Protein AF-A0A7W1NWB4-F1 (afdb_monomer)

Radius of gyration: 25.75 Å; Cα contacts (8 Å, |Δi|>4): 282; chains: 1; bounding box: 50×41×79 Å

Foldseek 3Di:
DPDDPADPVNVCCVQFAPPDWDDPVQLVVLVVVCLLLQCLLQFHNVLSVVLLVLLVVLLVVVVVDPDDPVVVLLVVLVCVVVVLVCCSRTGPGDDASCSSVVNSVSSVVSSVNSLVSVVVVPPDPVVVVVVVVVSCVVRVVRVVCVVVVNDPHDPDCVQCVCLLVVLVVVLPFDQAEEEEEAPCPVNNVVSVPPPRSYHYDYDPDLLRCLVVVQVDPDPHKYKYKDFLPDPCPRNVVSNVVSVWDWAFDDDDPRMTMIITHHD

Sequence (263 aa):
ARGQVTSMWTLATVNNDPGRLVRLDELLPRLLEWSYYGQYLIGAGLVTLTLGVIALVGLVKQARKRLSSDTCIDALLTAFIVIYMLVHWLVAINIYDRYLLLILPPVALLLARGLSRLSQSVKNVKMQALVAVILLAICLPSAWAASEDKLPIGGDRSQNNGIEQVADYLNSKRLGAIVYDHWLGWELGYYMGTWSDKRRVYYPTPQALANDALLQADRAPRYFVVPDWADGQAWLDALREARFKVAETYHHAPFAVYELERP

Nearest PDB structures (foldseek):
  2nxj-assembly2_B  TM=5.415E-01  e=4.918E-02  Thermus thermophilus HB8
  2nxe-assembly2_B  TM=5.201E-01  e=3.493E-02  Thermus thermophilus HB8
  3cjr-assembly1_A  TM=5.017E-01  e=2.781E-02  unclassified
  3cjq-assembly2_D  TM=5.758E-01  e=8.216E-02  unclassified
  3cjt-assembly8_O  TM=4.900E-01  e=9.748E-02  unclassified

Structure (mmCIF, N/CA/C/O backbone):
data_AF-A0A7W1NWB4-F1
#
_entry.id   AF-A0A7W1NWB4-F1
#
loop_
_atom_site.group_PDB
_atom_site.id
_atom_site.type_symbol
_atom_site.label_atom_id
_atom_site.label_alt_id
_atom_site.label_comp_id
_atom_site.label_asym_id
_atom_site.label_entity_id
_atom_site.label_seq_id
_atom_site.pdbx_PDB_ins_code
_atom_site.Cartn_x
_atom_site.Cartn_y
_atom_site.Cartn_z
_atom_site.occupancy
_atom_site.B_iso_or_equiv
_atom_site.auth_seq_id
_atom_site.auth_comp_id
_atom_site.auth_asym_id
_atom_site.auth_atom_id
_atom_site.pdbx_PDB_model_num
ATOM 1 N N . ALA A 1 1 ? -5.006 2.885 -28.450 1.00 43.88 1 ALA A N 1
ATOM 2 C CA . ALA A 1 1 ? -5.390 1.578 -27.871 1.00 43.88 1 ALA A CA 1
ATOM 3 C C . ALA A 1 1 ? -6.531 0.889 -28.654 1.00 43.88 1 ALA A C 1
ATOM 5 O O . ALA A 1 1 ? -7.556 0.571 -28.074 1.00 43.88 1 ALA A O 1
ATOM 6 N N . ARG A 1 2 ? -6.390 0.643 -29.971 1.00 37.94 2 ARG A N 1
ATOM 7 C CA . ARG A 1 2 ? -7.425 -0.025 -30.806 1.00 37.94 2 ARG A CA 1
ATOM 8 C C . ARG A 1 2 ? -6.935 -1.352 -31.416 1.00 37.94 2 ARG A C 1
ATOM 10 O O . ARG A 1 2 ? -7.169 -1.610 -32.587 1.00 37.94 2 ARG A O 1
ATOM 17 N N . GLY A 1 3 ? -6.200 -2.158 -30.650 1.00 41.06 3 GLY A N 1
ATOM 18 C CA . GLY A 1 3 ? -5.595 -3.392 -31.175 1.00 41.06 3 GLY A CA 1
ATOM 19 C C . GLY A 1 3 ? -5.440 -4.546 -30.187 1.00 41.06 3 GLY A C 1
ATOM 20 O O . GLY A 1 3 ? -4.838 -5.546 -30.552 1.00 41.06 3 GLY A O 1
ATOM 21 N N . GLN A 1 4 ? -5.954 -4.446 -28.957 1.00 48.22 4 GLN A N 1
ATOM 22 C CA . GLN A 1 4 ? -5.960 -5.593 -28.047 1.00 48.22 4 GLN A CA 1
ATOM 23 C C . GLN A 1 4 ? -7.286 -6.346 -28.177 1.00 48.22 4 GLN A C 1
ATOM 25 O O . GLN A 1 4 ? -8.353 -5.768 -27.992 1.00 48.22 4 GLN A O 1
ATOM 30 N N . VAL A 1 5 ? -7.192 -7.636 -28.518 1.00 56.09 5 VAL A N 1
ATOM 31 C CA . VAL A 1 5 ? -8.318 -8.590 -28.593 1.00 56.09 5 VAL A CA 1
ATOM 32 C C . VAL A 1 5 ? -8.947 -8.798 -27.205 1.00 56.09 5 VAL A C 1
ATOM 34 O O . VAL A 1 5 ? -10.131 -9.099 -27.082 1.00 56.09 5 VAL A O 1
ATOM 37 N N . THR A 1 6 ? -8.164 -8.592 -26.146 1.00 61.66 6 THR A N 1
ATOM 38 C CA . THR A 1 6 ? -8.569 -8.772 -24.752 1.00 61.66 6 THR A CA 1
ATOM 39 C C . THR A 1 6 ? -9.154 -7.480 -24.191 1.00 61.66 6 THR A C 1
ATOM 41 O O . THR A 1 6 ? -8.499 -6.439 -24.195 1.00 61.66 6 THR A O 1
ATOM 44 N N . SER A 1 7 ? -10.388 -7.538 -23.686 1.00 75.06 7 SER A N 1
ATOM 45 C CA . SER A 1 7 ? -11.006 -6.384 -23.028 1.00 75.06 7 SER A CA 1
ATOM 46 C C . SER A 1 7 ? -10.272 -6.033 -21.726 1.00 75.06 7 SER A C 1
ATOM 48 O O . SER A 1 7 ? -9.729 -6.914 -21.057 1.00 75.06 7 SER A O 1
ATOM 50 N N . MET A 1 8 ? -10.305 -4.756 -21.328 1.00 68.75 8 MET A N 1
ATOM 51 C CA . MET A 1 8 ? -9.765 -4.292 -20.039 1.00 68.75 8 MET A CA 1
ATOM 52 C C . MET A 1 8 ? -10.312 -5.108 -18.859 1.00 68.75 8 MET A C 1
ATOM 54 O O . MET A 1 8 ? -9.572 -5.431 -17.937 1.00 68.75 8 MET A O 1
ATOM 58 N N . TRP A 1 9 ? -11.590 -5.490 -18.918 1.00 68.50 9 TRP A N 1
ATOM 59 C CA . TRP A 1 9 ? -12.247 -6.310 -17.902 1.00 68.50 9 TRP A CA 1
ATOM 60 C C . TRP A 1 9 ? -11.697 -7.729 -17.862 1.00 68.50 9 TRP A C 1
ATOM 62 O O . TRP A 1 9 ? -11.394 -8.231 -16.790 1.00 68.50 9 TRP A O 1
ATOM 72 N N . THR A 1 10 ? -11.490 -8.348 -19.024 1.00 72.56 10 THR A N 1
ATOM 73 C CA . THR A 1 10 ? -10.882 -9.681 -19.113 1.00 72.56 10 THR A CA 1
ATOM 74 C C . THR A 1 10 ? -9.467 -9.673 -18.538 1.00 72.56 10 THR A C 1
ATOM 76 O O . THR A 1 10 ? -9.115 -10.571 -17.780 1.00 72.56 10 THR A O 1
ATOM 79 N N . LEU A 1 11 ? -8.676 -8.640 -18.841 1.00 68.25 11 LEU A N 1
ATOM 80 C CA . LEU A 1 11 ? -7.332 -8.483 -18.282 1.00 68.25 11 LEU A CA 1
ATOM 81 C C . LEU A 1 11 ? -7.376 -8.271 -16.759 1.00 68.25 11 LEU A C 1
ATOM 83 O O . LEU A 1 11 ? -6.600 -8.876 -16.024 1.00 68.25 11 LEU A O 1
ATOM 87 N N . ALA A 1 12 ? -8.314 -7.448 -16.280 1.00 67.50 12 ALA A N 1
ATOM 88 C CA . ALA A 1 12 ? -8.506 -7.194 -14.857 1.00 67.50 12 ALA A CA 1
ATOM 89 C C . ALA A 1 12 ? -8.912 -8.463 -14.095 1.00 67.50 12 ALA A C 1
ATOM 91 O O . ALA A 1 12 ? -8.352 -8.714 -13.030 1.00 67.50 12 ALA A O 1
ATOM 92 N N . THR A 1 13 ? -9.825 -9.272 -14.639 1.00 71.75 13 THR A N 1
ATOM 93 C CA . THR A 1 13 ? -10.239 -10.549 -14.041 1.00 71.75 13 THR A CA 1
ATOM 94 C C . THR A 1 13 ? -9.075 -11.530 -13.992 1.00 71.75 13 THR A C 1
ATOM 96 O O . THR A 1 13 ? -8.770 -12.036 -12.921 1.00 71.75 13 THR A O 1
ATOM 99 N N . VAL A 1 14 ? -8.366 -11.738 -15.107 1.00 70.75 14 VAL A N 1
ATOM 100 C CA . VAL A 1 14 ? -7.226 -12.673 -15.157 1.00 70.75 14 VAL A CA 1
ATOM 101 C C . VAL A 1 14 ? -6.132 -12.288 -14.157 1.00 70.75 14 VAL A C 1
ATOM 103 O O . VAL A 1 14 ? -5.555 -13.168 -13.524 1.00 70.75 14 VAL A O 1
ATOM 106 N N . ASN A 1 15 ? -5.876 -10.990 -13.978 1.00 68.69 15 ASN A N 1
ATOM 107 C CA . ASN A 1 15 ? -4.814 -10.525 -13.089 1.00 68.69 15 ASN A CA 1
ATOM 108 C C . ASN A 1 15 ? -5.221 -10.429 -11.612 1.00 68.69 15 ASN A C 1
ATOM 110 O O . ASN A 1 15 ? -4.331 -10.450 -10.769 1.00 68.69 15 ASN A O 1
ATOM 114 N N . ASN A 1 16 ? -6.511 -10.282 -11.277 1.00 71.56 16 ASN A N 1
ATOM 115 C CA . ASN A 1 16 ? -6.948 -9.989 -9.899 1.00 71.56 16 ASN A CA 1
ATOM 116 C C . ASN A 1 16 ? -7.872 -11.036 -9.274 1.00 71.56 16 ASN A C 1
ATOM 118 O O . ASN A 1 16 ? -8.017 -11.045 -8.051 1.00 71.56 16 ASN A O 1
ATOM 122 N N . ASP A 1 17 ? -8.501 -11.891 -10.076 1.00 72.25 17 ASP A N 1
ATOM 123 C CA . ASP A 1 17 ? -9.433 -12.908 -9.602 1.00 72.25 17 ASP A CA 1
ATOM 124 C C . ASP A 1 17 ? -9.182 -14.234 -10.332 1.00 72.25 17 ASP A C 1
ATOM 126 O O . ASP A 1 17 ? -9.774 -14.509 -11.379 1.00 72.25 17 ASP A O 1
ATOM 130 N N . PRO A 1 18 ? -8.306 -15.094 -9.788 1.00 68.06 18 PRO A N 1
ATOM 131 C CA . PRO A 1 18 ? -8.040 -16.396 -10.382 1.00 68.06 18 PRO A CA 1
ATOM 132 C C . PRO A 1 18 ? -9.210 -17.382 -10.210 1.00 68.06 18 PRO A C 1
ATOM 134 O O . PRO A 1 18 ? -9.063 -18.546 -10.583 1.00 68.06 18 PRO A O 1
ATOM 137 N N . GLY A 1 19 ? -10.345 -16.971 -9.620 1.00 82.75 19 GLY A N 1
ATOM 138 C CA . GLY A 1 19 ? -11.554 -17.792 -9.510 1.00 82.75 19 GLY A CA 1
ATOM 139 C C . GLY A 1 19 ? -11.379 -19.043 -8.648 1.00 82.75 19 GLY A C 1
ATOM 140 O O . GLY A 1 19 ? -12.075 -20.039 -8.848 1.00 82.75 19 GLY A O 1
ATOM 141 N N . ARG A 1 20 ? -10.420 -19.029 -7.713 1.00 89.94 20 ARG A N 1
ATOM 142 C CA . ARG A 1 20 ? -10.066 -20.183 -6.875 1.00 89.94 20 ARG A CA 1
ATOM 143 C C . ARG A 1 20 ? -9.860 -19.807 -5.413 1.00 89.94 20 ARG A C 1
ATOM 145 O O . ARG A 1 20 ? -9.544 -18.666 -5.075 1.00 89.94 20 ARG A O 1
ATOM 152 N N . LEU A 1 21 ? -9.956 -20.814 -4.551 1.00 93.12 21 LEU A N 1
ATOM 153 C CA . LEU A 1 21 ? -9.458 -20.723 -3.184 1.00 93.12 21 LEU A CA 1
ATOM 154 C C . LEU A 1 21 ? -7.924 -20.791 -3.152 1.00 93.12 21 LEU A C 1
ATOM 156 O O . LEU A 1 21 ? -7.259 -21.285 -4.074 1.00 93.12 21 LEU A O 1
ATOM 160 N N . VAL A 1 22 ? -7.380 -20.262 -2.067 1.00 92.56 22 VAL A N 1
ATOM 161 C CA . VAL A 1 22 ? -5.957 -20.281 -1.732 1.00 92.56 22 VAL A CA 1
ATOM 162 C C . VAL A 1 22 ? -5.506 -21.714 -1.441 1.00 92.56 22 VAL A C 1
ATOM 164 O O . VAL A 1 22 ? -6.251 -22.513 -0.869 1.00 92.56 22 VAL A O 1
ATOM 167 N N . ARG A 1 23 ? -4.288 -22.057 -1.862 1.00 92.19 23 ARG A N 1
ATOM 168 C CA . ARG A 1 23 ? -3.671 -23.364 -1.585 1.00 92.19 23 ARG A CA 1
ATOM 169 C C . ARG A 1 23 ? -3.077 -23.393 -0.175 1.00 92.19 23 ARG A C 1
ATOM 171 O O . ARG A 1 23 ? -2.780 -22.355 0.404 1.00 92.19 23 ARG A O 1
ATOM 178 N N . LEU A 1 24 ? -2.879 -24.584 0.392 1.00 95.06 24 LEU A N 1
ATOM 179 C CA . LEU A 1 24 ? -2.378 -24.719 1.769 1.00 95.06 24 LEU A CA 1
ATOM 180 C C . LEU A 1 24 ? -1.010 -24.050 1.985 1.00 95.06 24 LEU A C 1
ATOM 182 O O . LEU A 1 24 ? -0.779 -23.461 3.038 1.00 95.06 24 LEU A O 1
ATOM 186 N N . ASP A 1 25 ? -0.131 -24.105 0.986 1.00 95.56 25 ASP A N 1
ATOM 187 C CA . ASP A 1 25 ? 1.192 -23.473 0.978 1.00 95.56 25 ASP A CA 1
ATOM 188 C C . ASP A 1 25 ? 1.135 -21.940 0.872 1.00 95.56 25 ASP A C 1
ATOM 190 O O . ASP A 1 25 ? 2.047 -21.254 1.328 1.00 95.56 25 ASP A O 1
ATOM 194 N N . GLU A 1 26 ? 0.039 -21.387 0.352 1.00 91.44 26 GLU A N 1
ATOM 195 C CA . GLU A 1 26 ? -0.190 -19.944 0.232 1.00 91.44 26 GLU A CA 1
ATOM 196 C C . GLU A 1 26 ? -0.792 -19.332 1.519 1.00 91.44 26 GLU A C 1
ATOM 198 O O . GLU A 1 26 ? -0.715 -18.119 1.713 1.00 91.44 26 GLU A O 1
ATOM 203 N N . LEU A 1 27 ? -1.366 -20.136 2.430 1.00 95.19 27 LEU A N 1
ATOM 204 C CA . LEU A 1 27 ? -2.079 -19.634 3.619 1.00 95.19 27 LEU A CA 1
ATOM 205 C C . LEU A 1 27 ? -1.191 -18.818 4.567 1.00 95.19 27 LEU A C 1
ATOM 207 O O . LEU A 1 27 ? -1.591 -17.734 5.001 1.00 95.19 27 LEU A O 1
ATOM 211 N N . LEU A 1 28 ? -0.009 -19.340 4.912 1.00 95.94 28 LEU A N 1
ATOM 212 C CA . LEU A 1 28 ? 0.909 -18.681 5.845 1.00 95.94 28 LEU A CA 1
ATOM 213 C C . LEU A 1 28 ? 1.561 -17.431 5.229 1.00 95.94 28 LEU A C 1
ATOM 215 O O . LEU A 1 28 ? 1.490 -16.386 5.877 1.00 95.94 28 LEU A O 1
ATOM 219 N N . PRO A 1 29 ? 2.130 -17.471 4.005 1.00 95.19 29 PRO A N 1
ATOM 220 C CA . PRO A 1 29 ? 2.646 -16.269 3.348 1.00 95.19 29 PRO A CA 1
ATOM 221 C C . PRO A 1 29 ? 1.614 -15.140 3.290 1.00 95.19 29 PRO A C 1
ATOM 223 O O . PRO A 1 29 ? 1.909 -14.012 3.677 1.00 95.19 29 PRO A O 1
ATOM 226 N N . ARG A 1 30 ? 0.367 -15.463 2.924 1.00 93.75 30 ARG A N 1
ATOM 227 C CA . ARG A 1 30 ? -0.725 -14.483 2.875 1.00 93.75 30 ARG A CA 1
ATOM 228 C C . ARG A 1 30 ? -1.079 -13.925 4.249 1.00 93.75 30 ARG A C 1
ATOM 230 O O . ARG A 1 30 ? -1.355 -12.737 4.369 1.00 93.75 30 ARG A O 1
ATOM 237 N N . LEU A 1 31 ? -1.073 -14.752 5.297 1.00 94.62 31 LEU A N 1
ATOM 238 C CA . LEU A 1 31 ? -1.307 -14.276 6.663 1.00 94.62 31 LEU A CA 1
ATOM 239 C C . LEU A 1 31 ? -0.201 -13.314 7.122 1.00 94.62 31 LEU A C 1
ATOM 241 O O . LEU A 1 31 ? -0.493 -12.313 7.780 1.00 94.62 31 LEU A O 1
ATOM 245 N N . LEU A 1 32 ? 1.057 -13.603 6.778 1.00 95.06 32 LEU A N 1
ATOM 246 C CA . LEU A 1 32 ? 2.191 -12.724 7.074 1.00 95.06 32 LEU A CA 1
ATOM 247 C C . LEU A 1 32 ? 2.073 -11.391 6.328 1.00 95.06 32 LEU A C 1
ATOM 249 O O . LEU A 1 32 ? 2.287 -10.347 6.935 1.00 95.06 32 LEU A O 1
ATOM 253 N N . GLU A 1 33 ? 1.661 -11.413 5.062 1.00 91.62 33 GLU A N 1
ATOM 254 C CA . GLU A 1 33 ? 1.425 -10.210 4.256 1.00 91.62 33 GLU A CA 1
ATOM 255 C C . GLU A 1 33 ? 0.270 -9.359 4.813 1.00 91.62 33 GLU A C 1
ATOM 257 O O . GLU A 1 33 ? 0.414 -8.155 5.035 1.00 91.62 33 GLU A O 1
ATOM 262 N N . TRP A 1 34 ? -0.849 -9.991 5.181 1.00 93.75 34 TRP A N 1
ATOM 263 C CA . TRP A 1 34 ? -1.938 -9.318 5.895 1.00 93.75 34 TRP A CA 1
ATOM 264 C C . TRP A 1 34 ? -1.496 -8.730 7.234 1.00 93.75 34 TRP A C 1
ATOM 266 O O . TRP A 1 34 ? -1.919 -7.631 7.588 1.00 93.75 34 TRP A O 1
ATOM 276 N N . SER A 1 35 ? -0.643 -9.435 7.979 1.00 92.62 35 SER A N 1
ATOM 277 C CA . SER A 1 35 ? -0.090 -8.940 9.246 1.00 92.62 35 SER A CA 1
ATOM 278 C C . SER A 1 35 ? 0.837 -7.747 9.018 1.00 92.62 35 SER A C 1
ATOM 280 O O . SER A 1 35 ? 0.791 -6.778 9.776 1.00 92.62 35 SER A O 1
ATOM 282 N N . TYR A 1 36 ? 1.637 -7.796 7.949 1.00 92.25 36 TYR A N 1
ATOM 283 C CA . TYR A 1 36 ? 2.523 -6.715 7.544 1.00 92.25 36 TYR A CA 1
ATOM 284 C C . TYR A 1 36 ? 1.749 -5.433 7.237 1.00 92.25 36 TYR A C 1
ATOM 286 O O . TYR A 1 36 ? 2.132 -4.379 7.735 1.00 92.25 36 TYR A O 1
ATOM 294 N N . TYR A 1 37 ? 0.642 -5.502 6.497 1.00 91.56 37 TYR A N 1
ATOM 295 C CA . TYR A 1 37 ? -0.199 -4.323 6.271 1.00 91.56 37 TYR A CA 1
ATOM 296 C C . TYR A 1 37 ? -0.995 -3.939 7.522 1.00 91.56 37 TYR A C 1
ATOM 298 O O . TYR A 1 37 ? -1.052 -2.768 7.900 1.00 91.56 37 TYR A O 1
ATOM 306 N N . GLY A 1 38 ? -1.582 -4.926 8.202 1.00 92.00 38 GLY A N 1
ATOM 307 C CA . GLY A 1 38 ? -2.457 -4.725 9.356 1.00 92.00 38 GLY A CA 1
ATOM 308 C C . GLY A 1 38 ? -1.774 -4.021 10.526 1.00 92.00 38 GLY A C 1
ATOM 309 O O . GLY A 1 38 ? -2.435 -3.293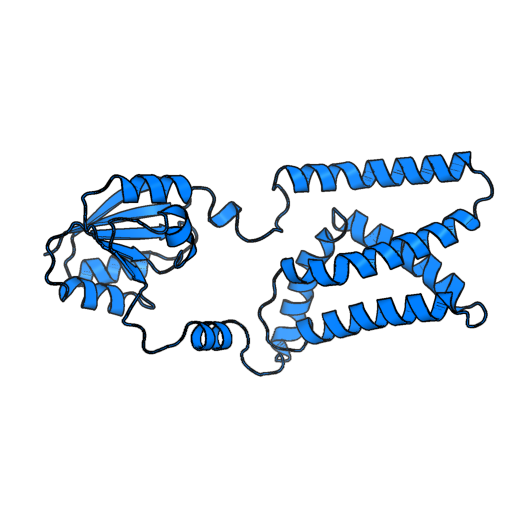 11.267 1.00 92.00 38 GLY A O 1
ATOM 310 N N . GLN A 1 39 ? -0.452 -4.157 10.668 1.00 91.81 39 GLN A N 1
ATOM 311 C CA . GLN A 1 39 ? 0.301 -3.450 11.704 1.00 91.81 39 GLN A CA 1
ATOM 312 C C . GLN A 1 39 ? 0.206 -1.919 11.565 1.00 91.81 39 GLN A C 1
ATOM 314 O O . GLN A 1 39 ? 0.292 -1.234 12.581 1.00 91.81 39 GLN A O 1
ATOM 319 N N . TYR A 1 40 ? -0.025 -1.402 10.350 1.00 90.25 40 TYR A N 1
ATOM 320 C CA . TYR A 1 40 ? -0.107 0.029 10.040 1.00 90.25 40 TYR A CA 1
ATOM 321 C C . TYR A 1 40 ? -1.525 0.616 10.121 1.00 90.25 40 TYR A C 1
ATOM 323 O O . TYR A 1 40 ? -1.713 1.800 9.858 1.00 90.25 40 TYR A O 1
ATOM 331 N N . LEU A 1 41 ? -2.532 -0.183 10.500 1.00 89.38 41 LEU A N 1
ATOM 332 C CA . LEU A 1 41 ? -3.944 0.212 10.431 1.00 89.38 41 LEU A CA 1
ATOM 333 C C . LEU A 1 41 ? -4.287 1.448 11.283 1.00 89.38 41 LEU A C 1
ATOM 335 O O . LEU A 1 41 ? -5.100 2.269 10.871 1.00 89.38 41 LEU A O 1
ATOM 339 N N . ILE A 1 42 ? -3.694 1.567 12.477 1.00 85.81 42 ILE A N 1
ATOM 340 C CA . ILE A 1 42 ? -3.930 2.685 13.413 1.00 85.81 42 ILE A CA 1
ATOM 341 C C . ILE A 1 42 ? -2.655 3.513 13.647 1.00 85.81 42 ILE A C 1
ATOM 343 O O . ILE A 1 42 ? -2.716 4.651 14.107 1.00 85.81 42 ILE A O 1
ATOM 347 N N . GLY A 1 43 ? -1.490 2.953 13.333 1.00 85.06 43 GLY A N 1
ATOM 348 C CA . GLY A 1 43 ? -0.189 3.585 13.504 1.00 85.06 43 GLY A CA 1
ATOM 349 C C . GLY A 1 43 ? 0.916 2.539 13.458 1.00 85.06 43 GLY A C 1
ATOM 350 O O . GLY A 1 43 ? 0.763 1.520 12.804 1.00 85.06 43 GLY A O 1
ATOM 351 N N . ALA A 1 44 ? 2.025 2.750 14.164 1.00 84.31 44 ALA A N 1
ATOM 352 C CA . ALA A 1 44 ? 3.080 1.742 14.279 1.00 84.31 44 ALA A CA 1
ATOM 353 C C . ALA A 1 44 ? 2.551 0.412 14.855 1.00 84.31 44 ALA A C 1
ATOM 355 O O . ALA A 1 44 ? 1.655 0.407 15.702 1.00 84.31 44 ALA A O 1
ATOM 356 N N . GLY A 1 45 ? 3.160 -0.717 14.471 1.00 87.06 45 GLY A N 1
ATOM 357 C CA . GLY A 1 45 ? 2.670 -2.057 14.823 1.00 87.06 45 GLY A CA 1
ATOM 358 C C . GLY A 1 45 ? 2.404 -2.277 16.315 1.00 87.06 45 GLY A C 1
ATOM 359 O O . GLY A 1 45 ? 1.362 -2.815 16.686 1.00 87.06 45 GLY A O 1
ATOM 360 N N . LEU A 1 46 ? 3.286 -1.782 17.190 1.00 87.38 46 LEU A N 1
ATOM 361 C CA . LEU A 1 46 ? 3.090 -1.862 18.644 1.00 87.38 46 LEU A CA 1
ATOM 362 C C . LEU A 1 46 ? 1.902 -1.026 19.137 1.00 87.38 46 LEU A C 1
ATOM 364 O O . LEU A 1 46 ? 1.210 -1.445 20.065 1.00 87.38 46 LEU A O 1
ATOM 368 N N . VAL A 1 47 ? 1.644 0.132 18.524 1.00 87.19 47 VAL A N 1
ATOM 369 C CA . VAL A 1 47 ? 0.505 0.998 18.863 1.00 87.19 47 VAL A CA 1
ATOM 370 C C . VAL A 1 47 ? -0.793 0.315 18.455 1.00 87.19 47 VAL A C 1
ATOM 372 O O . VAL A 1 47 ? -1.685 0.156 19.289 1.00 87.19 47 VAL A O 1
ATOM 375 N N . THR A 1 48 ? -0.862 -0.167 17.212 1.00 90.25 48 THR A N 1
ATOM 376 C CA . THR A 1 48 ? -2.010 -0.920 16.692 1.00 90.25 48 THR A CA 1
ATOM 377 C C . THR A 1 48 ? -2.309 -2.142 17.565 1.00 90.25 48 THR A C 1
ATOM 379 O O . THR A 1 48 ? -3.449 -2.326 17.995 1.00 90.25 48 THR A O 1
ATOM 382 N N . LEU A 1 49 ? -1.285 -2.934 17.911 1.00 89.81 49 LEU A N 1
ATOM 383 C CA . LEU A 1 49 ? -1.433 -4.110 18.773 1.00 89.81 49 LEU A CA 1
ATOM 384 C C . LEU A 1 49 ? -1.926 -3.735 20.176 1.00 89.81 49 LEU A C 1
ATOM 386 O O . LEU A 1 49 ? -2.885 -4.323 20.674 1.00 89.81 49 LEU A O 1
ATOM 390 N N . THR A 1 50 ? -1.290 -2.749 20.813 1.00 86.81 50 THR A N 1
ATOM 391 C CA . THR A 1 50 ? -1.623 -2.339 22.185 1.00 86.81 50 THR A CA 1
ATOM 392 C C . THR A 1 50 ? -3.052 -1.809 22.266 1.00 86.81 50 THR A C 1
ATOM 394 O O . THR A 1 50 ? -3.821 -2.235 23.130 1.00 86.81 50 THR A O 1
ATOM 397 N N . LEU A 1 51 ? -3.444 -0.930 21.339 1.00 88.25 51 LEU A N 1
ATOM 398 C CA . LEU A 1 51 ? -4.811 -0.413 21.259 1.00 88.25 51 LEU A CA 1
ATOM 399 C C . LEU A 1 51 ? -5.822 -1.529 20.983 1.00 88.25 51 LEU A C 1
ATOM 401 O O . LEU A 1 51 ? -6.870 -1.567 21.631 1.00 88.25 51 LEU A O 1
ATOM 405 N N . GLY A 1 52 ? -5.489 -2.463 20.089 1.00 89.00 52 GLY A N 1
ATOM 406 C CA . GLY A 1 52 ? -6.311 -3.636 19.796 1.00 89.00 52 GLY A CA 1
ATOM 407 C C . GLY A 1 52 ? -6.557 -4.506 21.029 1.00 89.00 52 GLY A C 1
ATOM 408 O O . GLY A 1 52 ? -7.706 -4.829 21.336 1.00 89.00 52 GLY A O 1
ATOM 409 N N . VAL A 1 53 ? -5.506 -4.827 21.790 1.00 89.50 53 VAL A N 1
ATOM 410 C CA . VAL A 1 53 ? -5.608 -5.622 23.028 1.00 89.50 53 VAL A CA 1
ATOM 411 C C . VAL A 1 53 ? -6.440 -4.895 24.085 1.00 89.50 53 VAL A C 1
ATOM 413 O O . VAL A 1 53 ? -7.343 -5.492 24.676 1.00 89.50 53 VAL A O 1
ATOM 416 N N . ILE A 1 54 ? -6.181 -3.604 24.308 1.00 86.38 54 ILE A N 1
ATOM 417 C CA . ILE A 1 54 ? -6.930 -2.789 25.274 1.00 86.38 54 ILE A CA 1
ATOM 418 C C . ILE A 1 54 ? -8.419 -2.765 24.903 1.00 86.38 54 ILE A C 1
ATOM 420 O O . ILE A 1 54 ? -9.278 -3.034 25.748 1.00 86.38 54 ILE A O 1
ATOM 424 N N . ALA A 1 55 ? -8.742 -2.501 23.637 1.00 85.62 55 ALA A N 1
ATOM 425 C CA . ALA A 1 55 ? -10.121 -2.487 23.175 1.00 85.62 55 ALA A CA 1
ATOM 426 C C . ALA A 1 55 ? -10.796 -3.852 23.336 1.00 85.62 55 ALA A C 1
ATOM 428 O O . ALA A 1 55 ? -11.907 -3.917 23.868 1.00 85.62 55 ALA A O 1
ATOM 429 N N . LEU A 1 56 ? -10.112 -4.940 22.967 1.00 90.25 56 LEU A N 1
ATOM 430 C CA . LEU A 1 56 ? -10.624 -6.303 23.100 1.00 90.25 56 LEU A CA 1
ATOM 431 C C . LEU A 1 56 ? -10.971 -6.640 24.555 1.00 90.25 56 LEU A C 1
ATOM 433 O O . LEU A 1 56 ? -12.041 -7.188 24.817 1.00 90.25 56 LEU A O 1
ATOM 437 N N . VAL A 1 57 ? -10.132 -6.251 25.520 1.00 88.94 57 VAL A N 1
ATOM 438 C CA . VAL A 1 57 ? -10.437 -6.423 26.952 1.00 88.94 57 VAL A CA 1
ATOM 439 C C . VAL A 1 57 ? -11.720 -5.675 27.337 1.00 88.94 57 VAL A C 1
ATOM 441 O O . VAL A 1 57 ? -12.557 -6.219 28.065 1.00 88.94 57 VAL A O 1
ATOM 444 N N . GLY A 1 58 ? -11.908 -4.448 26.839 1.00 86.31 58 GLY A N 1
ATOM 445 C CA . GLY A 1 58 ? -13.135 -3.669 27.036 1.00 86.31 58 GLY A CA 1
ATOM 446 C C . GLY A 1 58 ? -14.380 -4.334 26.430 1.00 86.31 58 GLY A C 1
ATOM 447 O O . GLY A 1 58 ? -15.436 -4.367 27.069 1.00 86.31 58 GLY A O 1
ATOM 448 N N . LEU A 1 59 ? -14.254 -4.914 25.233 1.00 87.06 59 LEU A N 1
ATOM 449 C CA . LEU A 1 59 ? -15.326 -5.652 24.555 1.00 87.06 59 LEU A CA 1
ATOM 450 C C . LEU A 1 59 ? -15.684 -6.950 25.296 1.00 87.06 59 LEU A C 1
ATOM 452 O O . LEU A 1 59 ? -16.856 -7.180 25.591 1.00 87.06 59 LEU A O 1
ATOM 456 N N . VAL A 1 60 ? -14.693 -7.758 25.692 1.00 87.88 60 VAL A N 1
ATOM 457 C CA . VAL A 1 60 ? -14.903 -9.018 26.433 1.00 87.88 60 VAL A CA 1
ATOM 458 C C . VAL A 1 60 ? -15.571 -8.765 27.785 1.00 87.88 60 VAL A C 1
ATOM 460 O O . VAL A 1 60 ? -16.489 -9.492 28.169 1.00 87.88 60 VAL A O 1
ATOM 463 N N . LYS A 1 61 ? -15.166 -7.711 28.509 1.00 85.19 61 LYS A N 1
ATOM 464 C CA . LYS A 1 61 ? -15.826 -7.318 29.767 1.00 85.19 61 LYS A CA 1
ATOM 465 C C . LYS A 1 61 ? -17.308 -6.996 29.570 1.00 85.19 61 LYS A C 1
ATOM 467 O O . LYS A 1 61 ? -18.105 -7.297 30.457 1.00 85.19 61 LYS A O 1
ATOM 472 N N . GLN A 1 62 ? -17.679 -6.398 28.438 1.00 81.88 62 GLN A N 1
ATOM 473 C CA . GLN A 1 62 ? -19.074 -6.101 28.119 1.00 81.88 62 GLN A CA 1
ATOM 474 C C . GLN A 1 62 ? -19.846 -7.344 27.683 1.00 81.88 62 GLN A C 1
ATOM 476 O O . GLN A 1 62 ? -20.972 -7.527 28.129 1.00 81.88 62 GLN A O 1
ATOM 481 N N . ALA A 1 63 ? -19.248 -8.210 26.864 1.00 83.44 63 ALA A N 1
ATOM 482 C CA . ALA A 1 63 ? -19.890 -9.438 26.397 1.00 83.44 63 ALA A CA 1
ATOM 483 C C . ALA A 1 63 ? -20.244 -10.400 27.547 1.00 83.44 63 ALA A C 1
ATOM 485 O O . ALA A 1 63 ? -21.177 -11.186 27.430 1.00 83.44 63 ALA A O 1
ATOM 486 N N . ARG A 1 64 ? -19.531 -10.313 28.680 1.00 83.75 64 ARG A N 1
ATOM 487 C CA . ARG A 1 64 ? -19.858 -11.045 29.919 1.00 83.75 64 ARG A CA 1
ATOM 488 C C . ARG A 1 64 ? -21.074 -10.489 30.669 1.00 83.75 64 ARG A C 1
ATOM 490 O O . ARG A 1 64 ? -21.580 -11.154 31.570 1.00 83.75 64 ARG A O 1
ATOM 497 N N . LYS A 1 65 ? -21.524 -9.273 30.355 1.00 79.88 65 LYS A N 1
ATOM 498 C CA . LYS A 1 65 ? -22.776 -8.708 30.880 1.00 79.88 65 LYS A CA 1
ATOM 499 C C . LYS A 1 65 ? -23.948 -9.195 30.015 1.00 79.88 65 LYS A C 1
ATOM 501 O O . LYS A 1 65 ? -23.740 -9.717 28.926 1.00 79.88 65 LYS A O 1
ATOM 506 N N . ARG A 1 66 ? -25.188 -9.056 30.505 1.00 74.75 66 ARG A N 1
ATOM 507 C CA . ARG A 1 66 ? -26.398 -9.469 29.764 1.00 74.75 66 ARG A CA 1
ATOM 508 C C . ARG A 1 66 ? -26.401 -8.910 28.335 1.00 74.75 66 ARG A C 1
ATOM 510 O O . ARG A 1 66 ? -25.994 -7.769 28.124 1.00 74.75 66 ARG A O 1
ATOM 517 N N . LEU A 1 67 ? -26.916 -9.709 27.397 1.00 79.81 67 LEU A N 1
ATOM 518 C CA . LEU A 1 67 ? -27.129 -9.326 26.001 1.00 79.81 67 LEU A CA 1
ATOM 519 C C . LEU A 1 67 ? -27.892 -7.995 25.930 1.00 79.81 67 LEU A C 1
ATOM 521 O O . LEU A 1 67 ? -29.020 -7.892 26.410 1.00 79.81 67 LEU A O 1
ATOM 525 N N . SER A 1 68 ? -27.256 -6.981 25.349 1.00 85.44 68 SER A N 1
ATOM 526 C CA . SER A 1 68 ? -27.846 -5.673 25.072 1.00 85.44 68 SER A CA 1
ATOM 527 C C . SER A 1 68 ? -27.669 -5.317 23.596 1.00 85.44 68 SER A C 1
ATOM 529 O O . SER A 1 68 ? -26.855 -5.924 22.894 1.00 85.44 68 SER A O 1
ATOM 531 N N . SER A 1 69 ? -28.398 -4.303 23.122 1.00 85.06 69 SER A N 1
ATOM 532 C CA . SER A 1 69 ? -28.261 -3.785 21.753 1.00 85.06 69 SER A CA 1
ATOM 533 C C . SER A 1 69 ? -26.817 -3.383 21.427 1.00 85.06 69 SER A C 1
ATOM 535 O O . SER A 1 69 ? -26.353 -3.584 20.309 1.00 85.06 69 SER A O 1
ATOM 537 N N . ASP A 1 70 ? -26.067 -2.904 22.424 1.00 85.81 70 ASP A N 1
ATOM 538 C CA . ASP A 1 70 ? -24.649 -2.573 22.282 1.00 85.81 70 ASP A CA 1
ATOM 539 C C . ASP A 1 70 ? -23.773 -3.783 21.953 1.00 85.81 70 ASP A C 1
ATOM 541 O O . ASP A 1 70 ? -22.865 -3.665 21.130 1.00 85.81 70 ASP A O 1
ATOM 545 N N . THR A 1 71 ? -24.043 -4.932 22.578 1.00 87.06 71 THR A N 1
ATOM 546 C CA . THR A 1 71 ? -23.329 -6.186 22.302 1.00 87.06 71 THR A CA 1
ATOM 547 C C . THR A 1 71 ? -23.662 -6.703 20.902 1.00 87.06 71 THR A C 1
ATOM 549 O O . THR A 1 71 ? -22.793 -7.259 20.237 1.00 87.06 71 THR A O 1
ATOM 552 N N . CYS A 1 72 ? -24.891 -6.479 20.422 1.00 90.38 72 CYS A N 1
ATOM 553 C CA . CYS A 1 72 ? -25.288 -6.836 19.058 1.00 90.38 72 CYS A CA 1
ATOM 554 C C . CYS A 1 72 ? -24.528 -6.017 18.004 1.00 90.38 72 CYS A C 1
ATOM 556 O O . CYS A 1 72 ? -24.053 -6.583 17.022 1.00 90.38 72 CYS A O 1
ATOM 558 N N . ILE A 1 73 ? -24.375 -4.704 18.216 1.00 91.81 73 ILE A N 1
ATOM 559 C CA . ILE A 1 73 ? -23.592 -3.836 17.319 1.00 91.81 73 ILE A CA 1
ATOM 560 C C . ILE A 1 73 ? -22.129 -4.288 17.289 1.00 91.81 73 ILE A C 1
ATOM 562 O O . ILE A 1 73 ? -21.563 -4.449 16.210 1.00 91.81 73 ILE A O 1
ATOM 566 N N . ASP A 1 74 ? -21.526 -4.547 18.453 1.00 92.44 74 ASP A N 1
ATOM 567 C CA . ASP A 1 74 ? -20.135 -5.010 18.517 1.00 92.44 74 ASP A CA 1
ATOM 568 C C . ASP A 1 74 ? -19.947 -6.347 17.790 1.00 92.44 74 ASP A C 1
ATOM 570 O O . ASP A 1 74 ? -18.969 -6.526 17.061 1.00 92.44 74 ASP A O 1
ATOM 574 N N . ALA A 1 75 ? -20.890 -7.279 17.968 1.00 91.88 75 ALA A N 1
ATOM 575 C CA . ALA A 1 75 ? -20.875 -8.573 17.299 1.00 91.88 75 ALA A CA 1
ATOM 576 C C . ALA A 1 75 ? -21.008 -8.426 15.779 1.00 91.88 75 ALA A C 1
ATOM 578 O O . ALA A 1 75 ? -20.270 -9.080 15.050 1.00 91.88 75 ALA A O 1
ATOM 579 N N . LEU A 1 76 ? -21.885 -7.537 15.301 1.00 95.31 76 LEU A N 1
ATOM 580 C CA . LEU A 1 76 ? -22.059 -7.268 13.873 1.00 95.31 76 LEU A CA 1
ATOM 581 C C . LEU A 1 76 ? -20.788 -6.679 13.246 1.00 95.31 76 LEU A C 1
ATOM 583 O O . LEU A 1 76 ? -20.340 -7.163 12.209 1.00 95.31 76 LEU A O 1
ATOM 587 N N . LEU A 1 77 ? -20.181 -5.673 13.886 1.00 95.62 77 LEU A N 1
ATOM 588 C CA . LEU A 1 77 ? -18.929 -5.069 13.416 1.00 95.62 77 LEU A CA 1
ATOM 589 C C . LEU A 1 77 ? -17.787 -6.093 13.412 1.00 95.62 77 LEU A C 1
ATOM 591 O O . LEU A 1 77 ? -17.036 -6.181 12.443 1.00 95.62 77 LEU A O 1
ATOM 595 N N . THR A 1 78 ? -17.686 -6.902 14.471 1.00 94.44 78 THR A N 1
ATOM 596 C CA . THR A 1 78 ? -16.678 -7.967 14.571 1.00 94.44 78 THR A CA 1
ATOM 597 C C . THR A 1 78 ? -16.889 -9.021 13.487 1.00 94.44 78 THR A C 1
ATOM 599 O O . THR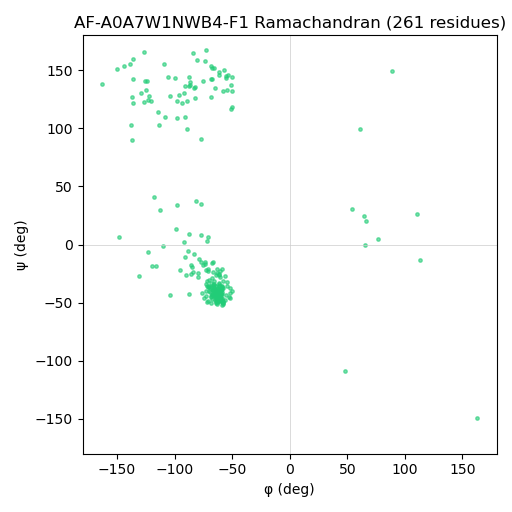 A 1 78 ? -15.936 -9.399 12.813 1.00 94.44 78 THR A O 1
ATOM 602 N N . ALA A 1 79 ? -18.131 -9.463 13.272 1.00 95.88 79 ALA A N 1
ATOM 603 C CA . ALA A 1 79 ? -18.470 -10.428 12.233 1.00 95.88 79 ALA A CA 1
ATOM 604 C C . ALA A 1 79 ? -18.141 -9.887 10.837 1.00 95.88 79 ALA A C 1
ATOM 606 O O . ALA A 1 79 ? -17.549 -10.610 10.042 1.00 95.88 79 ALA A O 1
ATOM 607 N N . PHE A 1 80 ? -18.447 -8.615 10.561 1.00 97.19 80 PHE A N 1
ATOM 608 C CA . PHE A 1 80 ? -18.078 -7.965 9.304 1.00 97.19 80 PHE A CA 1
ATOM 609 C C . PHE A 1 80 ? -16.563 -8.000 9.070 1.00 97.19 80 PHE A C 1
ATOM 611 O O . PHE A 1 80 ? -16.127 -8.463 8.019 1.00 97.19 80 PHE A O 1
ATOM 618 N N . ILE A 1 81 ? -15.761 -7.580 10.057 1.00 96.12 81 ILE A N 1
ATOM 619 C CA . ILE A 1 81 ? -14.292 -7.584 9.956 1.00 96.12 81 ILE A CA 1
ATOM 620 C C . ILE A 1 81 ? -13.770 -9.007 9.735 1.00 96.12 81 ILE A C 1
ATOM 622 O O . ILE A 1 81 ? -12.965 -9.229 8.835 1.00 96.12 81 ILE A O 1
ATOM 626 N N . VAL A 1 82 ? -14.237 -9.978 10.526 1.00 96.00 82 VAL A N 1
ATOM 627 C CA . VAL A 1 82 ? -13.785 -11.374 10.429 1.00 96.00 82 VAL A CA 1
ATOM 628 C C . VAL A 1 82 ? -14.144 -11.971 9.073 1.00 96.00 82 VAL A C 1
ATOM 630 O O . VAL A 1 82 ? -13.272 -12.531 8.421 1.00 96.00 82 VAL A O 1
ATOM 633 N N . ILE A 1 83 ? -15.390 -11.828 8.616 1.00 97.12 83 ILE A N 1
ATOM 634 C CA . ILE A 1 83 ? -15.823 -12.350 7.312 1.00 97.12 83 ILE A CA 1
ATOM 635 C C . ILE A 1 83 ? -15.025 -11.690 6.187 1.00 97.12 83 ILE A C 1
ATOM 637 O O . ILE A 1 83 ? -14.527 -12.392 5.310 1.00 97.12 83 ILE A O 1
ATOM 641 N N . TYR A 1 84 ? -14.848 -10.367 6.229 1.00 96.12 84 TYR A N 1
ATOM 642 C CA . TYR A 1 84 ? -14.061 -9.643 5.236 1.00 96.12 84 TYR A CA 1
ATOM 643 C C . TYR A 1 84 ? -12.619 -10.162 5.163 1.00 96.12 84 TYR A C 1
ATOM 645 O O . TYR A 1 84 ? -12.144 -10.505 4.078 1.00 96.12 84 TYR A O 1
ATOM 653 N N . MET A 1 85 ? -11.953 -10.286 6.315 1.00 95.50 85 MET A N 1
ATOM 654 C CA . MET A 1 85 ? -10.584 -10.800 6.404 1.00 95.50 85 MET A CA 1
ATOM 655 C C . MET A 1 85 ? -10.491 -12.257 5.948 1.00 95.50 85 MET A C 1
ATOM 657 O O . MET A 1 85 ? -9.568 -12.602 5.219 1.00 95.50 85 MET A O 1
ATOM 661 N N . LEU A 1 86 ? -11.455 -13.109 6.313 1.00 95.25 86 LEU A N 1
ATOM 662 C CA . LEU A 1 86 ? -11.498 -14.503 5.866 1.00 95.25 86 LEU A CA 1
ATOM 663 C C . LEU A 1 86 ? -11.647 -14.603 4.348 1.00 95.25 86 LEU A C 1
ATOM 665 O O . LEU A 1 86 ? -10.941 -15.393 3.730 1.00 95.25 86 LEU A O 1
ATOM 669 N N . VAL A 1 87 ? -12.510 -13.788 3.735 1.00 94.00 87 VAL A N 1
ATOM 670 C CA . VAL A 1 87 ? -12.652 -13.751 2.272 1.00 94.00 87 VAL A CA 1
ATOM 671 C C . VAL A 1 87 ? -11.328 -13.359 1.622 1.00 94.00 87 VAL A C 1
ATOM 673 O O . VAL A 1 87 ? -10.863 -14.061 0.730 1.00 94.00 87 VAL A O 1
ATOM 676 N N . HIS A 1 88 ? -10.669 -12.303 2.100 1.00 92.56 88 HIS A N 1
ATOM 677 C CA . HIS A 1 88 ? -9.426 -11.835 1.483 1.00 92.56 88 HIS A CA 1
ATOM 678 C C . HIS A 1 88 ? -8.192 -12.686 1.828 1.00 92.56 88 HIS A C 1
ATOM 680 O O . HIS A 1 88 ? -7.156 -12.609 1.158 1.00 92.56 88 HIS A O 1
ATOM 686 N N . TRP A 1 89 ? -8.292 -13.525 2.855 1.00 94.06 89 TRP A N 1
ATOM 687 C CA . TRP A 1 89 ? -7.263 -14.492 3.208 1.00 94.06 89 TRP A CA 1
ATOM 688 C C . TRP A 1 89 ? -7.420 -15.817 2.456 1.00 94.06 89 TRP A C 1
ATOM 690 O O . TRP A 1 89 ? -6.416 -16.341 1.978 1.00 94.06 89 TRP A O 1
ATOM 700 N N . LEU A 1 90 ? -8.649 -16.337 2.324 1.00 94.81 90 LEU A N 1
ATOM 701 C CA . LEU A 1 90 ? -8.938 -17.681 1.799 1.00 94.81 90 LEU A CA 1
ATOM 702 C C . LEU A 1 90 ? -9.281 -17.716 0.303 1.00 94.81 90 LEU A C 1
ATOM 704 O O . LEU A 1 90 ? -9.136 -18.765 -0.328 1.00 94.81 90 LEU A O 1
ATOM 708 N N . VAL A 1 91 ? -9.728 -16.602 -0.281 1.00 93.88 91 VAL A N 1
ATOM 709 C CA . VAL A 1 91 ? -9.916 -16.468 -1.734 1.00 93.88 91 VAL A CA 1
ATOM 710 C C . VAL A 1 91 ? -8.625 -15.935 -2.342 1.00 93.88 91 VAL A C 1
ATOM 712 O O . VAL A 1 91 ? -8.009 -15.025 -1.791 1.00 93.88 91 VAL A O 1
ATOM 715 N N . ALA A 1 92 ? -8.193 -16.495 -3.474 1.00 89.75 92 ALA A N 1
ATOM 716 C CA . ALA A 1 92 ? -6.895 -16.194 -4.081 1.00 89.75 92 ALA A CA 1
ATOM 717 C C . ALA A 1 92 ? -6.854 -14.848 -4.832 1.00 89.75 92 ALA A C 1
ATOM 719 O O . ALA A 1 92 ? -6.159 -14.719 -5.832 1.00 89.75 92 ALA A O 1
ATOM 720 N N . ILE A 1 93 ? -7.572 -13.837 -4.345 1.00 89.56 93 ILE A N 1
ATOM 721 C CA . ILE A 1 93 ? -7.424 -12.454 -4.810 1.00 89.56 93 ILE A CA 1
ATOM 722 C C . ILE A 1 93 ? -6.050 -11.904 -4.403 1.00 89.56 93 ILE A C 1
ATOM 724 O O . ILE A 1 93 ? -5.475 -12.335 -3.398 1.00 89.56 93 ILE A O 1
ATOM 728 N N . ASN A 1 94 ? -5.503 -10.964 -5.169 1.00 87.88 94 ASN A N 1
ATOM 729 C CA . ASN A 1 94 ? -4.248 -10.293 -4.806 1.00 87.88 94 ASN A CA 1
ATOM 730 C C . ASN A 1 94 ? -4.408 -9.547 -3.481 1.00 87.88 94 ASN A C 1
ATOM 732 O O . ASN A 1 94 ? -5.487 -9.033 -3.218 1.00 87.88 94 ASN A O 1
ATOM 736 N N . ILE A 1 95 ? -3.370 -9.477 -2.650 1.00 88.88 95 ILE A N 1
ATOM 737 C CA . ILE A 1 95 ? -3.427 -8.742 -1.383 1.00 88.88 95 ILE A CA 1
ATOM 738 C C . ILE A 1 95 ? -2.936 -7.320 -1.631 1.00 88.88 95 ILE A C 1
ATOM 740 O O . ILE A 1 95 ? -1.892 -7.108 -2.237 1.00 88.88 95 ILE A O 1
ATOM 744 N N . TYR A 1 96 ? -3.709 -6.342 -1.166 1.00 88.56 96 TYR A N 1
ATOM 745 C CA . TYR A 1 96 ? -3.327 -4.939 -1.218 1.00 88.56 96 TYR A CA 1
ATOM 746 C C . TYR A 1 96 ? -3.646 -4.259 0.110 1.00 88.56 96 TYR A C 1
ATOM 748 O O . TYR A 1 96 ? -4.699 -4.488 0.708 1.00 88.56 96 TYR A O 1
ATOM 756 N N . ASP A 1 97 ? -2.770 -3.354 0.523 1.00 89.12 97 ASP A N 1
ATOM 757 C CA . ASP A 1 97 ? -2.939 -2.459 1.669 1.00 89.12 97 ASP A CA 1
ATOM 758 C C . ASP A 1 97 ? -4.284 -1.705 1.675 1.00 89.12 97 ASP A C 1
ATOM 760 O O . ASP A 1 97 ? -4.940 -1.606 2.712 1.00 89.12 97 ASP A O 1
ATOM 764 N N . ARG A 1 98 ? -4.756 -1.235 0.514 1.00 89.94 98 ARG A N 1
ATOM 765 C CA . ARG A 1 98 ? -6.011 -0.473 0.359 1.00 89.94 98 ARG A CA 1
ATOM 766 C C . ARG A 1 98 ? -7.259 -1.219 0.826 1.00 89.94 98 ARG A C 1
ATOM 768 O O . ARG A 1 98 ? -8.266 -0.590 1.136 1.00 89.94 98 ARG A O 1
ATOM 775 N N . TYR A 1 99 ? -7.214 -2.544 0.905 1.00 92.12 99 TYR A N 1
ATOM 776 C CA . TYR A 1 99 ? -8.319 -3.337 1.440 1.00 92.12 99 TYR A CA 1
ATOM 777 C C . TYR A 1 99 ? -8.548 -3.101 2.936 1.00 92.12 99 TYR A C 1
ATOM 779 O O . TYR A 1 99 ? -9.672 -3.215 3.426 1.00 92.12 99 TYR A O 1
ATOM 787 N N . LEU A 1 100 ? -7.522 -2.649 3.659 1.00 92.81 100 LEU A N 1
ATOM 788 C CA . LEU A 1 100 ? -7.669 -2.221 5.045 1.00 92.81 100 LEU A CA 1
ATOM 789 C C . LEU A 1 100 ? -8.600 -1.011 5.204 1.00 92.81 100 LEU A C 1
ATOM 791 O O . LEU A 1 100 ? -9.221 -0.861 6.257 1.00 92.81 100 LEU A O 1
ATOM 795 N N . LEU A 1 101 ? -8.766 -0.179 4.167 1.00 92.38 101 LEU A N 1
ATOM 796 C CA . LEU A 1 101 ? -9.626 1.008 4.225 1.00 92.38 101 LEU A CA 1
ATOM 797 C C . LEU A 1 101 ? -11.090 0.658 4.502 1.00 92.38 101 LEU A C 1
ATOM 799 O O . LEU A 1 101 ? -11.777 1.420 5.179 1.00 92.38 101 LEU A O 1
ATOM 803 N N . LEU A 1 102 ? -11.570 -0.496 4.024 1.00 95.44 102 LEU A N 1
ATOM 804 C CA . LEU A 1 102 ? -12.964 -0.887 4.235 1.00 95.44 102 LEU A CA 1
ATOM 805 C C . LEU A 1 102 ? -13.233 -1.314 5.684 1.00 95.44 102 LEU A C 1
ATOM 807 O O . LEU A 1 102 ? -14.314 -1.062 6.218 1.00 95.44 102 LEU A O 1
ATOM 811 N N . ILE A 1 103 ? -12.249 -1.936 6.337 1.00 95.38 103 ILE A N 1
ATOM 812 C CA . ILE A 1 103 ? -12.364 -2.369 7.737 1.00 95.38 103 ILE A CA 1
ATOM 813 C C . ILE A 1 103 ? -11.888 -1.315 8.736 1.00 95.38 103 ILE A C 1
ATOM 815 O O . ILE A 1 103 ? -12.153 -1.448 9.931 1.00 95.38 103 I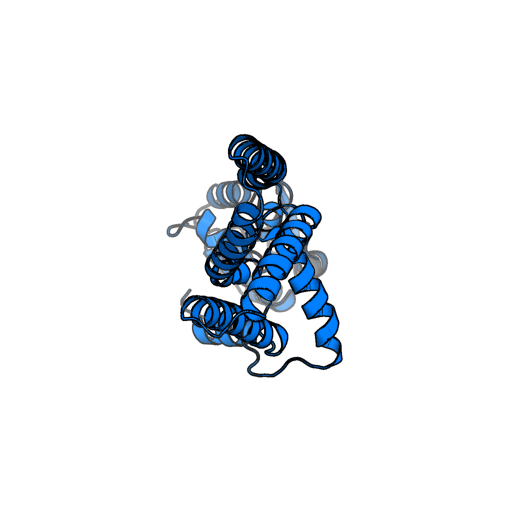LE A O 1
ATOM 819 N N . LEU A 1 104 ? -11.232 -0.248 8.281 1.00 93.69 104 LEU A N 1
ATOM 820 C CA . LEU A 1 104 ? -10.741 0.811 9.155 1.00 93.69 104 LEU A CA 1
ATOM 821 C C . LEU A 1 104 ? -11.872 1.472 9.975 1.00 93.69 104 LEU A C 1
ATOM 823 O O . LEU A 1 104 ? -11.734 1.520 11.199 1.00 93.69 104 LEU A O 1
ATOM 827 N N . PRO A 1 105 ? -13.014 1.909 9.394 1.00 95.69 105 PRO A N 1
ATOM 828 C CA . PRO A 1 105 ? -14.116 2.470 10.179 1.00 95.69 105 PRO A CA 1
ATOM 829 C C . PRO A 1 105 ? -14.691 1.525 11.254 1.00 95.69 105 PRO A C 1
ATOM 831 O O . PRO A 1 105 ? -14.787 1.951 12.409 1.00 95.69 105 PRO A O 1
ATOM 834 N N . PRO A 1 106 ? -15.059 0.256 10.961 1.00 95.75 106 PRO A N 1
ATOM 835 C CA . PRO A 1 106 ? -15.577 -0.640 11.994 1.00 95.75 106 PRO A CA 1
ATOM 836 C C . PRO A 1 106 ? -14.523 -0.980 13.057 1.00 95.75 106 PRO A C 1
ATOM 838 O O . PRO A 1 106 ? -14.872 -1.060 14.237 1.00 95.75 106 PRO A O 1
ATOM 841 N N . VAL A 1 107 ? -13.241 -1.104 12.689 1.00 94.44 107 VAL A N 1
ATOM 842 C CA . VAL A 1 107 ? -12.154 -1.271 13.668 1.00 94.44 107 VAL A CA 1
ATOM 843 C C . VAL A 1 107 ? -12.055 -0.047 14.577 1.00 94.44 107 VAL A C 1
ATOM 845 O O . VAL A 1 107 ? -12.058 -0.201 15.796 1.00 94.44 107 VAL A O 1
ATOM 848 N N . ALA A 1 108 ? -12.042 1.167 14.022 1.00 93.44 108 ALA A N 1
ATOM 849 C CA . ALA A 1 108 ? -11.982 2.403 14.802 1.00 93.44 108 ALA A CA 1
ATOM 850 C C . ALA A 1 108 ? -13.168 2.536 15.775 1.00 93.44 108 ALA A C 1
ATOM 852 O O . ALA A 1 108 ? -12.981 2.909 16.936 1.00 93.44 108 ALA A O 1
ATOM 853 N N . LEU A 1 109 ? -14.379 2.166 15.343 1.00 94.75 109 LEU A N 1
ATOM 854 C CA . LEU A 1 109 ? -15.566 2.149 16.203 1.00 94.75 109 LEU A CA 1
ATOM 855 C C . LEU A 1 109 ? -15.443 1.132 17.345 1.00 94.75 109 LEU A C 1
ATOM 857 O O . LEU A 1 109 ? -15.739 1.467 18.494 1.00 94.75 109 LEU A O 1
ATOM 861 N N . LEU A 1 110 ? -14.987 -0.091 17.061 1.00 93.81 110 LEU A N 1
ATOM 862 C CA . LEU A 1 110 ? -14.761 -1.111 18.091 1.00 93.81 110 LEU A CA 1
ATOM 863 C C . LEU A 1 110 ? -13.671 -0.687 19.083 1.00 93.81 110 LEU A C 1
ATOM 865 O O . LEU A 1 110 ? -13.851 -0.853 20.293 1.00 93.81 110 LEU A O 1
ATOM 869 N N . LEU A 1 111 ? -12.585 -0.082 18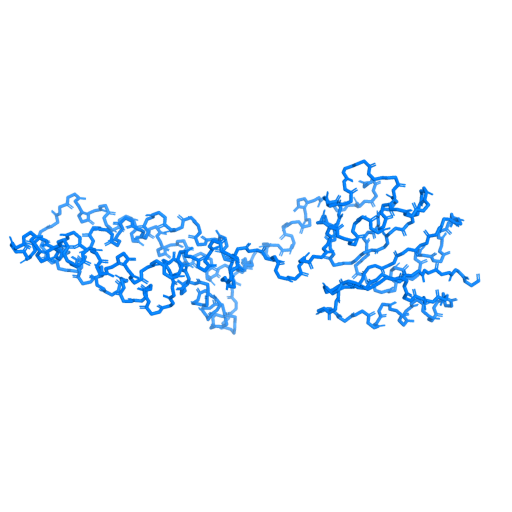.592 1.00 92.75 111 LEU A N 1
ATOM 870 C CA . LEU A 1 111 ? -11.522 0.489 19.420 1.00 92.75 111 LEU A CA 1
ATOM 871 C C . LEU A 1 111 ? -12.073 1.567 20.358 1.00 92.75 111 LEU A C 1
ATOM 873 O O . LEU A 1 111 ? -11.891 1.484 21.575 1.00 92.75 111 LEU A O 1
ATOM 877 N N . ALA A 1 112 ? -12.810 2.540 19.815 1.00 91.31 112 ALA A N 1
ATOM 878 C CA . ALA A 1 112 ? -13.407 3.625 20.588 1.00 91.31 112 ALA A CA 1
ATOM 879 C C . ALA A 1 112 ? -14.385 3.107 21.655 1.00 91.31 112 ALA A C 1
ATOM 881 O O . ALA A 1 112 ? -14.347 3.549 22.808 1.00 91.31 112 ALA A O 1
ATOM 882 N N . ARG A 1 113 ? -15.230 2.127 21.309 1.00 91.56 113 ARG A N 1
ATOM 883 C CA . ARG A 1 113 ? -16.183 1.509 22.246 1.00 91.56 113 ARG A CA 1
ATOM 884 C C . ARG A 1 113 ? -15.471 0.727 23.348 1.00 91.56 113 ARG A C 1
ATOM 886 O O . ARG A 1 113 ? -15.839 0.859 24.517 1.00 91.56 113 ARG A O 1
ATOM 893 N N . GLY A 1 114 ? -14.431 -0.036 23.010 1.00 90.81 114 GLY A N 1
ATOM 894 C CA . GLY A 1 114 ? -13.596 -0.742 23.984 1.00 90.81 114 GLY A CA 1
ATOM 895 C C . GLY A 1 114 ? -12.908 0.213 24.965 1.00 90.81 114 GLY A C 1
ATOM 896 O O . GLY A 1 114 ? -13.008 0.028 26.181 1.00 90.81 114 GLY A O 1
ATOM 897 N N . LEU A 1 115 ? -12.292 1.282 24.451 1.00 89.69 115 LEU A N 1
ATOM 898 C CA . LEU A 1 115 ? -11.634 2.319 25.255 1.00 89.69 115 LEU A CA 1
ATOM 899 C C . LEU A 1 115 ? -12.619 3.081 26.150 1.00 89.69 115 LEU A C 1
ATOM 901 O O . LEU A 1 115 ? -12.341 3.269 27.334 1.00 89.69 115 LEU A O 1
ATOM 905 N N . SER A 1 116 ? -13.789 3.464 25.628 1.00 88.38 116 SER A N 1
ATOM 906 C CA . SER A 1 116 ? -14.835 4.158 26.397 1.00 88.38 116 SER A CA 1
ATOM 907 C C . SER A 1 116 ? -15.316 3.330 27.595 1.00 88.38 116 SER A C 1
ATOM 909 O O . SER A 1 116 ? -15.501 3.841 28.697 1.00 88.38 116 SER A O 1
ATOM 911 N N . ARG A 1 117 ? -15.452 2.011 27.432 1.00 88.06 117 ARG A N 1
ATOM 912 C CA . ARG A 1 117 ? -15.859 1.118 28.531 1.00 88.06 117 ARG A CA 1
ATOM 913 C C . ARG A 1 117 ? -14.796 0.997 29.615 1.00 88.06 117 ARG A C 1
ATOM 915 O O . ARG A 1 117 ? -15.119 0.902 30.801 1.00 88.06 117 ARG A O 1
ATOM 922 N N . LEU A 1 118 ? -13.526 0.992 29.222 1.00 87.00 118 LEU A N 1
ATOM 923 C CA . LEU A 1 118 ? -12.426 0.997 30.179 1.00 87.00 118 LEU A CA 1
ATOM 924 C C . LEU A 1 118 ? -12.324 2.343 30.899 1.00 87.00 118 LEU A C 1
ATOM 926 O O . LEU A 1 118 ? -12.153 2.354 32.118 1.00 87.00 118 LEU A O 1
ATOM 930 N N . SER A 1 119 ? -12.514 3.462 30.194 1.00 87.56 119 SER A N 1
ATOM 931 C CA . SER A 1 119 ? -12.473 4.793 30.807 1.00 87.56 119 SER A CA 1
ATOM 932 C C . SER A 1 119 ? -13.611 5.011 31.806 1.00 87.56 119 SER A C 1
ATOM 934 O O . SER A 1 119 ? -13.376 5.597 32.859 1.00 87.56 119 SER A O 1
ATOM 936 N N . GLN A 1 120 ? -14.800 4.444 31.567 1.00 85.81 120 GLN A N 1
ATOM 937 C CA . GLN A 1 120 ? -15.916 4.451 32.528 1.00 85.81 120 GLN A CA 1
ATOM 938 C C . GLN A 1 120 ? -15.584 3.757 33.861 1.00 85.81 120 GLN A C 1
ATOM 940 O O . GLN A 1 120 ? -16.207 4.052 34.880 1.00 85.81 120 GLN A O 1
ATOM 945 N N . SER A 1 121 ? -14.595 2.856 33.887 1.00 85.69 121 SER A N 1
ATOM 946 C CA . SER A 1 121 ? -14.121 2.242 35.139 1.00 85.69 121 SER A CA 1
ATOM 947 C C . SER A 1 121 ? -13.254 3.201 35.971 1.00 85.69 121 SER A C 1
ATOM 949 O O . SER A 1 121 ? -13.062 2.986 37.167 1.00 85.69 121 SER A O 1
ATOM 951 N N . VAL A 1 122 ? -12.745 4.274 35.358 1.00 88.50 122 VAL A N 1
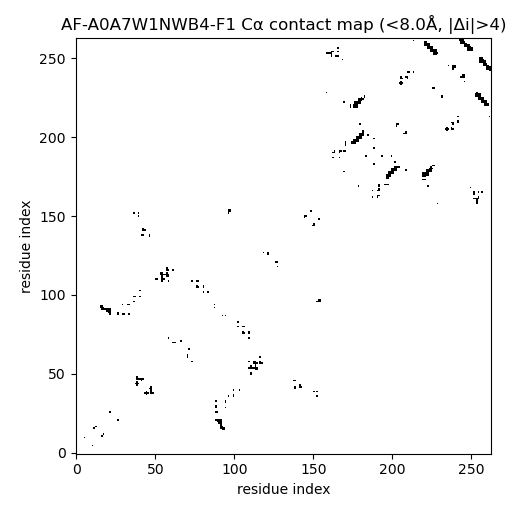ATOM 952 C CA . VAL A 1 122 ? -11.941 5.319 35.998 1.00 88.50 122 VAL A CA 1
ATOM 953 C C . VAL A 1 122 ? -12.848 6.503 36.326 1.00 88.50 122 VAL A C 1
ATOM 955 O O . VAL A 1 122 ? -13.258 7.237 35.438 1.00 88.50 122 VAL A O 1
ATOM 958 N N . LYS A 1 123 ? -13.144 6.737 37.609 1.00 90.44 123 LYS A N 1
ATOM 959 C CA . LYS A 1 123 ? -14.042 7.836 38.032 1.00 90.44 123 LYS A CA 1
ATOM 960 C C . LYS A 1 123 ? -13.415 9.237 37.934 1.00 90.44 123 LYS A C 1
ATOM 962 O O . LYS A 1 123 ? -14.124 10.233 38.004 1.00 90.44 123 LYS A O 1
ATOM 967 N N . ASN A 1 124 ? -12.090 9.328 37.818 1.00 94.25 124 ASN A N 1
ATOM 968 C CA . ASN A 1 124 ? -11.365 10.597 37.823 1.00 94.25 124 ASN A CA 1
ATOM 969 C C . ASN A 1 124 ? -11.205 11.156 36.399 1.00 94.25 124 ASN A C 1
ATOM 971 O O . ASN A 1 124 ? -10.395 10.652 35.621 1.00 94.25 124 ASN A O 1
ATOM 975 N N . VAL A 1 125 ? -11.918 12.243 36.094 1.00 91.38 125 VAL A N 1
ATOM 976 C CA . VAL A 1 125 ? -11.887 12.917 34.781 1.00 91.38 125 VAL A CA 1
ATOM 977 C C . VAL A 1 125 ? -10.486 13.415 34.413 1.00 91.38 125 VAL A C 1
ATOM 979 O O . VAL A 1 125 ? -10.091 13.314 33.255 1.00 91.38 125 VAL A O 1
ATOM 982 N N . LYS A 1 126 ? -9.683 13.881 35.383 1.00 93.62 126 LYS A N 1
ATOM 983 C CA . LYS A 1 126 ? -8.297 14.309 35.112 1.00 93.62 126 LYS A CA 1
ATOM 984 C C . LYS A 1 126 ? -7.438 13.142 34.626 1.00 93.62 126 LYS A C 1
ATOM 986 O O . LYS A 1 126 ? -6.626 13.313 33.726 1.00 93.62 126 LYS A O 1
ATOM 991 N N . MET A 1 127 ? -7.649 11.951 35.190 1.00 90.19 127 MET A N 1
ATOM 992 C CA . MET A 1 127 ? -6.950 10.736 34.766 1.00 90.19 127 MET A CA 1
ATOM 993 C C . MET A 1 127 ? -7.407 10.287 33.374 1.00 90.19 127 MET A C 1
ATOM 995 O O . MET A 1 127 ? -6.578 9.913 32.553 1.00 90.19 127 MET A O 1
ATOM 999 N N . GLN A 1 128 ? -8.709 10.370 33.077 1.00 89.50 128 GLN A N 1
ATOM 1000 C CA . GLN A 1 128 ? -9.229 10.086 31.734 1.00 89.50 128 GLN A CA 1
ATOM 1001 C C . GLN A 1 128 ? -8.631 11.035 30.684 1.00 89.50 128 GLN A C 1
ATOM 1003 O O . GLN A 1 128 ? -8.182 10.576 29.636 1.00 89.50 128 GLN A O 1
ATOM 1008 N N . ALA A 1 129 ? -8.576 12.338 30.983 1.00 91.12 129 ALA A N 1
ATOM 1009 C CA . ALA A 1 129 ? -7.967 13.339 30.111 1.00 91.12 129 ALA A CA 1
ATOM 1010 C C . ALA A 1 129 ? -6.469 13.074 29.905 1.00 91.12 129 ALA A C 1
ATOM 1012 O O . ALA A 1 129 ? -5.995 13.106 28.773 1.00 91.12 129 ALA A O 1
ATOM 1013 N N . LEU A 1 130 ? -5.737 12.740 30.974 1.00 92.62 130 LEU A N 1
ATOM 1014 C CA . LEU A 1 130 ? -4.322 12.383 30.885 1.00 92.62 130 LEU A CA 1
ATOM 1015 C C . LEU A 1 130 ? -4.097 11.164 29.979 1.00 92.62 130 LEU A C 1
ATOM 1017 O O . LEU A 1 130 ? -3.236 11.210 29.106 1.00 92.62 130 LEU A O 1
ATOM 1021 N N . VAL A 1 131 ? -4.891 10.099 30.135 1.00 88.62 131 VAL A N 1
ATOM 1022 C CA . VAL A 1 131 ? -4.812 8.913 29.266 1.00 88.62 131 VAL A CA 1
ATOM 1023 C C . VAL A 1 131 ? -5.110 9.278 27.812 1.00 88.62 131 VAL A C 1
ATOM 1025 O O . VAL A 1 131 ? -4.381 8.846 26.925 1.00 88.62 131 VAL A O 1
ATOM 1028 N N . ALA A 1 132 ? -6.129 10.102 27.555 1.00 89.12 132 ALA A N 1
ATOM 1029 C CA . ALA A 1 132 ? -6.442 10.558 26.203 1.00 89.12 132 ALA A CA 1
ATOM 1030 C C . ALA A 1 132 ? -5.276 11.343 25.574 1.00 89.12 132 ALA A C 1
ATOM 1032 O O . ALA A 1 132 ? -4.911 11.077 24.431 1.00 89.12 132 ALA A O 1
ATOM 1033 N N . VAL A 1 133 ? -4.645 12.247 26.331 1.00 93.06 133 VAL A N 1
ATOM 1034 C CA . VAL A 1 133 ? -3.457 12.997 25.884 1.00 93.06 133 VAL A CA 1
ATOM 1035 C C . VAL A 1 133 ? -2.284 12.059 25.593 1.00 93.06 133 VAL A C 1
ATOM 1037 O O . VAL A 1 133 ? -1.629 12.214 24.567 1.00 93.06 133 VAL A O 1
ATOM 1040 N N . ILE A 1 134 ? -2.041 11.060 26.446 1.00 90.56 134 ILE A N 1
ATOM 1041 C CA . ILE A 1 134 ? -0.985 10.062 26.227 1.00 90.56 134 ILE A CA 1
ATOM 1042 C C . ILE A 1 134 ? -1.254 9.259 24.949 1.00 90.56 134 ILE A C 1
ATOM 1044 O O . ILE A 1 134 ? -0.349 9.090 24.137 1.00 90.56 134 ILE A O 1
ATOM 1048 N N . LEU A 1 135 ? -2.490 8.799 24.731 1.00 88.19 135 LEU A N 1
ATOM 1049 C CA . LEU A 1 135 ? -2.854 8.068 23.514 1.00 88.19 135 LEU A CA 1
ATOM 1050 C C . LEU A 1 135 ? -2.655 8.921 22.256 1.00 88.19 135 LEU A C 1
ATOM 1052 O O . LEU A 1 135 ? -2.101 8.430 21.274 1.00 88.19 135 LEU A O 1
ATOM 1056 N N . LEU A 1 136 ? -3.045 10.199 22.299 1.00 90.06 136 LEU A N 1
ATOM 1057 C CA . LEU A 1 136 ? -2.799 11.143 21.206 1.00 90.06 136 LEU A CA 1
ATOM 1058 C C . LEU A 1 136 ? -1.299 11.317 20.942 1.00 90.06 136 LEU A C 1
ATOM 1060 O O . LEU A 1 136 ? -0.872 11.211 19.795 1.00 90.06 136 LEU A O 1
ATOM 1064 N N . ALA A 1 137 ? -0.497 11.513 21.991 1.00 91.88 137 ALA A N 1
ATOM 1065 C CA . ALA A 1 137 ? 0.953 11.654 21.873 1.00 91.88 137 ALA A CA 1
ATOM 1066 C C . ALA A 1 137 ? 1.620 10.399 21.284 1.00 91.88 137 ALA A C 1
ATOM 1068 O O . ALA A 1 137 ? 2.564 10.520 20.511 1.00 91.88 137 ALA A O 1
ATOM 1069 N N . ILE A 1 138 ? 1.112 9.202 21.601 1.00 90.00 138 ILE A N 1
ATOM 1070 C CA . ILE A 1 138 ? 1.605 7.929 21.051 1.00 90.00 138 ILE A CA 1
ATOM 1071 C C . ILE A 1 138 ? 1.228 7.761 19.570 1.00 90.00 138 ILE A C 1
ATOM 1073 O O . ILE A 1 138 ? 2.014 7.215 18.797 1.00 90.00 138 ILE A O 1
ATOM 1077 N N . CYS A 1 139 ? 0.044 8.222 19.155 1.00 89.25 139 CYS A N 1
ATOM 1078 C CA . CYS A 1 139 ? -0.407 8.099 17.763 1.00 89.25 139 CYS A CA 1
ATOM 1079 C C . CYS A 1 139 ? 0.216 9.163 16.842 1.00 89.25 139 CYS A C 1
ATOM 1081 O O . CYS A 1 139 ? 0.396 8.914 15.648 1.00 89.25 139 CYS A O 1
ATOM 1083 N N . LEU A 1 140 ? 0.574 10.332 17.387 1.00 91.62 140 LEU A N 1
ATOM 1084 C CA . LEU A 1 140 ? 1.044 11.487 16.619 1.00 91.62 140 LEU A CA 1
ATOM 1085 C C . LEU A 1 140 ? 2.256 11.195 15.709 1.00 91.62 140 LEU A C 1
ATOM 1087 O O . LEU A 1 140 ? 2.197 11.591 14.548 1.00 91.62 140 LEU A O 1
ATOM 1091 N N . PRO A 1 141 ? 3.310 10.465 16.134 1.00 91.50 141 PRO A N 1
ATOM 1092 C CA . PRO A 1 141 ? 4.434 10.142 15.254 1.00 91.50 141 PRO A CA 1
ATOM 1093 C C . PRO A 1 141 ? 4.029 9.308 14.037 1.00 91.50 141 PRO A C 1
ATOM 1095 O O . PRO A 1 141 ? 4.566 9.505 12.952 1.00 91.50 141 PRO A O 1
ATOM 1098 N N . SER A 1 142 ? 3.070 8.390 14.201 1.00 89.06 142 SER A N 1
ATOM 1099 C CA . SER A 1 142 ? 2.591 7.563 13.086 1.00 89.06 142 SER A CA 1
ATOM 1100 C C . SER A 1 142 ? 1.743 8.379 12.116 1.00 89.06 142 SER A C 1
ATOM 1102 O O . SER A 1 142 ? 1.899 8.233 10.910 1.00 89.06 142 SER A O 1
ATOM 1104 N N . ALA A 1 143 ? 0.898 9.277 12.634 1.00 89.00 143 ALA A N 1
ATOM 1105 C CA . ALA A 1 143 ? 0.134 10.212 11.812 1.00 89.00 143 ALA A CA 1
ATOM 1106 C C . ALA A 1 143 ? 1.054 11.173 11.038 1.00 89.00 143 ALA A C 1
ATOM 1108 O O . ALA A 1 143 ? 0.835 11.415 9.855 1.00 89.00 143 ALA A O 1
ATOM 1109 N N . TRP A 1 144 ? 2.115 11.665 11.683 1.00 91.75 144 TRP A N 1
ATOM 1110 C CA . TRP A 1 144 ? 3.127 12.501 11.040 1.00 91.75 144 TRP A CA 1
ATOM 1111 C C . TRP A 1 144 ? 3.878 11.737 9.944 1.00 91.75 144 TRP A C 1
ATOM 1113 O O . TRP A 1 144 ? 3.956 12.203 8.812 1.00 91.75 144 TRP A O 1
ATOM 1123 N N . ALA A 1 145 ? 4.365 10.528 10.243 1.00 88.81 145 ALA A N 1
ATOM 1124 C CA . ALA A 1 145 ? 5.042 9.683 9.261 1.00 88.81 145 ALA A CA 1
ATOM 1125 C C . ALA A 1 145 ? 4.136 9.339 8.067 1.00 88.81 145 ALA A C 1
ATOM 1127 O O . ALA A 1 145 ? 4.600 9.363 6.931 1.00 88.81 145 ALA A O 1
ATOM 1128 N N . ALA A 1 146 ? 2.849 9.071 8.310 1.00 85.56 146 ALA A N 1
ATOM 1129 C CA . ALA A 1 146 ? 1.866 8.873 7.248 1.00 85.56 146 ALA A CA 1
ATOM 1130 C C . ALA A 1 146 ? 1.697 10.130 6.380 1.00 85.56 146 ALA A C 1
ATOM 1132 O O . ALA A 1 146 ? 1.590 10.014 5.168 1.00 85.56 146 ALA A O 1
ATOM 1133 N N . SER A 1 147 ? 1.706 11.327 6.982 1.00 86.56 147 SER A N 1
ATOM 1134 C CA . SER A 1 147 ? 1.571 12.595 6.247 1.00 86.56 147 SER A CA 1
ATOM 1135 C C . SER A 1 147 ? 2.792 12.963 5.398 1.00 86.56 147 SER A C 1
ATOM 1137 O O . SER A 1 147 ? 2.669 13.747 4.463 1.00 86.56 147 SER A O 1
ATOM 1139 N N . GLU A 1 148 ? 3.958 12.398 5.716 1.00 87.06 148 GLU A N 1
ATOM 1140 C CA . GLU A 1 148 ? 5.204 12.571 4.962 1.00 87.06 148 GL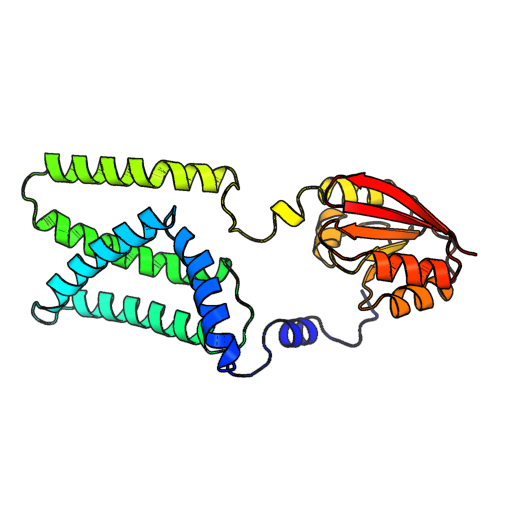U A CA 1
ATOM 1141 C C . GLU A 1 148 ? 5.477 11.399 4.002 1.00 87.06 148 GLU A C 1
ATOM 1143 O O . GLU A 1 148 ? 6.605 11.256 3.533 1.00 87.06 148 GLU A O 1
ATOM 1148 N N . ASP A 1 149 ? 4.485 10.533 3.751 1.00 76.00 149 ASP A N 1
ATOM 1149 C CA . ASP A 1 149 ? 4.611 9.335 2.907 1.00 76.00 149 ASP A CA 1
ATOM 1150 C C . ASP A 1 149 ? 5.772 8.401 3.341 1.00 76.00 149 ASP A C 1
ATOM 1152 O O . ASP A 1 149 ? 6.380 7.696 2.538 1.00 76.00 149 ASP A O 1
ATOM 1156 N N . LYS A 1 150 ? 6.096 8.370 4.645 1.00 82.88 150 LYS A N 1
ATOM 1157 C CA . LYS A 1 150 ? 7.188 7.552 5.217 1.00 82.88 150 LYS A CA 1
ATOM 1158 C C . LYS A 1 150 ? 6.762 6.141 5.623 1.00 82.88 150 LYS A C 1
ATOM 1160 O O . LYS A 1 150 ? 7.597 5.358 6.078 1.00 82.88 150 LYS A O 1
ATOM 1165 N N . LEU A 1 151 ? 5.473 5.820 5.532 1.00 84.06 151 LEU A N 1
ATOM 1166 C CA . LEU A 1 151 ? 4.972 4.481 5.830 1.00 84.06 151 LEU A CA 1
ATOM 1167 C C . LEU A 1 151 ? 5.033 3.602 4.574 1.00 84.06 151 LEU A C 1
ATOM 1169 O O . LEU A 1 151 ? 4.762 4.091 3.483 1.00 84.06 151 LEU A O 1
ATOM 1173 N N . PRO A 1 152 ? 5.327 2.297 4.700 1.00 80.31 152 PRO A N 1
ATOM 1174 C CA . PRO A 1 152 ? 5.400 1.386 3.558 1.00 80.31 152 PRO A CA 1
ATOM 1175 C C . PRO A 1 152 ? 4.005 0.883 3.124 1.00 80.31 152 PRO A C 1
ATOM 1177 O O . PRO A 1 152 ? 3.822 -0.284 2.788 1.00 80.31 152 PRO A O 1
ATOM 1180 N N . ILE A 1 153 ? 3.009 1.766 3.196 1.00 80.38 153 ILE A N 1
ATOM 1181 C CA . ILE A 1 153 ? 1.611 1.565 2.803 1.00 80.38 153 ILE A CA 1
ATOM 1182 C C . ILE A 1 153 ? 1.131 2.832 2.082 1.00 80.38 153 ILE A C 1
ATOM 1184 O O . ILE A 1 153 ? 1.652 3.916 2.327 1.00 80.38 153 ILE A O 1
ATOM 1188 N N . GLY A 1 154 ? 0.123 2.718 1.225 1.00 72.75 154 GLY A N 1
ATOM 1189 C CA . GLY A 1 154 ? -0.408 3.808 0.407 1.00 72.75 154 GLY A CA 1
ATOM 1190 C C . GLY A 1 154 ? -0.133 3.685 -1.094 1.00 72.75 154 GLY A C 1
ATOM 1191 O O . GLY A 1 154 ? -0.128 4.715 -1.761 1.00 72.75 154 GLY A O 1
ATOM 1192 N N . GLY A 1 155 ? 0.051 2.464 -1.615 1.00 59.62 155 GLY A N 1
ATOM 1193 C CA . GLY A 1 155 ? 0.160 2.167 -3.053 1.00 59.62 155 GLY A CA 1
ATOM 1194 C C . GLY A 1 155 ? 1.330 2.850 -3.780 1.00 59.62 155 GLY A C 1
ATOM 1195 O O . GLY A 1 155 ? 1.229 3.997 -4.198 1.00 59.62 155 GLY A O 1
ATOM 1196 N N . ASP A 1 156 ? 2.420 2.109 -3.980 1.00 60.03 156 ASP A N 1
ATOM 1197 C CA . ASP A 1 156 ? 3.401 2.276 -5.072 1.00 60.03 156 ASP A CA 1
ATOM 1198 C C . ASP A 1 156 ? 4.275 3.544 -5.155 1.00 60.03 156 ASP A C 1
ATOM 1200 O O . ASP A 1 156 ? 5.158 3.620 -6.011 1.00 60.03 156 ASP A O 1
ATOM 1204 N N . ARG A 1 157 ? 4.154 4.516 -4.243 1.00 55.97 157 ARG A N 1
ATOM 1205 C CA . ARG A 1 157 ? 4.850 5.808 -4.423 1.00 55.97 157 ARG A CA 1
ATOM 1206 C C . ARG A 1 157 ? 6.376 5.738 -4.421 1.00 55.97 157 ARG A C 1
ATOM 1208 O O . ARG A 1 157 ? 6.993 6.442 -5.203 1.00 55.97 157 ARG A O 1
ATOM 1215 N N . SER A 1 158 ? 7.025 4.879 -3.631 1.00 58.59 158 SER A N 1
ATOM 1216 C CA . SER A 1 158 ? 8.499 4.829 -3.667 1.00 58.59 158 SER A CA 1
ATOM 1217 C C . SER A 1 158 ? 9.058 4.234 -4.961 1.00 58.59 158 SER A C 1
ATOM 1219 O O . SER A 1 158 ? 10.140 4.636 -5.382 1.00 58.59 158 SER A O 1
ATOM 1221 N N . GLN A 1 159 ? 8.335 3.304 -5.592 1.00 67.75 159 GLN A N 1
ATOM 1222 C CA . GLN A 1 159 ? 8.774 2.644 -6.826 1.00 67.75 159 GLN A CA 1
ATOM 1223 C C . GLN A 1 159 ? 8.547 3.513 -8.063 1.00 67.75 159 GLN A C 1
ATOM 1225 O O . GLN A 1 159 ? 9.261 3.335 -9.048 1.00 67.75 159 GLN A O 1
ATOM 1230 N N . ASN A 1 160 ? 7.592 4.447 -7.990 1.00 74.31 160 ASN A N 1
ATOM 1231 C CA . ASN A 1 160 ? 7.253 5.351 -9.085 1.00 74.31 160 ASN A CA 1
ATOM 1232 C C . ASN A 1 160 ? 7.644 6.815 -8.858 1.00 74.31 160 ASN A C 1
ATOM 1234 O O . ASN A 1 160 ? 7.482 7.627 -9.764 1.00 74.31 160 ASN A O 1
ATOM 1238 N N . ASN A 1 161 ? 8.219 7.160 -7.702 1.00 81.12 161 ASN A N 1
ATOM 1239 C CA . ASN A 1 161 ? 8.867 8.453 -7.483 1.00 81.12 161 ASN A CA 1
ATOM 1240 C C . ASN A 1 161 ? 9.870 8.720 -8.611 1.00 81.12 161 ASN A C 1
ATOM 1242 O O . ASN A 1 161 ? 10.832 7.975 -8.736 1.00 81.12 161 ASN A O 1
ATOM 1246 N N . GLY A 1 162 ? 9.671 9.761 -9.420 1.00 86.19 162 GLY A N 1
ATOM 1247 C CA . GLY A 1 162 ? 10.530 10.014 -10.585 1.00 86.19 162 GLY A CA 1
ATOM 1248 C C . GLY A 1 162 ? 9.817 9.860 -11.932 1.00 86.19 162 GLY A C 1
ATOM 1249 O O . GLY A 1 162 ? 10.356 10.248 -12.974 1.00 86.19 162 GLY A O 1
ATOM 1250 N N . ILE A 1 163 ? 8.616 9.273 -11.940 1.00 91.00 163 ILE A N 1
ATOM 1251 C CA . ILE A 1 163 ? 7.872 8.994 -13.172 1.00 91.00 163 ILE A CA 1
ATOM 1252 C C . ILE A 1 163 ? 7.412 10.277 -13.867 1.00 91.00 163 ILE A C 1
ATOM 1254 O O . ILE A 1 163 ? 7.336 10.304 -15.096 1.00 91.00 163 ILE A O 1
ATOM 1258 N N . GLU A 1 164 ? 7.176 11.355 -13.115 1.00 91.88 164 GLU A N 1
ATOM 1259 C CA . GLU A 1 164 ? 6.903 12.683 -13.664 1.00 91.88 164 GLU A CA 1
ATOM 1260 C C . GLU A 1 164 ? 8.075 13.157 -14.532 1.00 91.88 164 GLU A C 1
ATOM 1262 O O . GLU A 1 164 ? 7.881 13.583 -15.668 1.00 91.88 164 GLU A O 1
ATOM 1267 N N . GLN A 1 165 ? 9.307 13.007 -14.038 1.00 95.50 165 GLN A N 1
ATOM 1268 C CA . GLN A 1 165 ? 10.518 13.440 -14.731 1.00 95.50 165 GLN A CA 1
ATOM 1269 C C . GLN A 1 165 ? 10.791 12.580 -15.972 1.00 95.50 165 GLN A C 1
ATOM 1271 O O . GLN A 1 165 ? 11.190 13.103 -17.015 1.00 95.50 165 GLN A O 1
ATOM 1276 N N . VAL A 1 166 ? 10.521 11.272 -15.896 1.00 95.19 166 VAL A N 1
ATOM 1277 C CA . VAL A 1 166 ? 10.573 10.374 -17.062 1.00 95.19 166 VAL A CA 1
ATOM 1278 C C . VAL A 1 166 ? 9.517 10.761 -18.097 1.00 95.19 166 VAL A C 1
ATOM 1280 O O . VAL A 1 166 ? 9.814 10.807 -19.293 1.00 95.19 166 VAL A O 1
ATOM 1283 N N . ALA A 1 167 ? 8.292 11.064 -17.665 1.00 95.31 167 ALA A N 1
ATOM 1284 C CA . ALA A 1 167 ? 7.216 11.490 -18.551 1.00 95.31 167 ALA A CA 1
ATOM 1285 C C . ALA A 1 167 ? 7.543 12.822 -19.241 1.00 95.31 167 ALA A C 1
ATOM 1287 O O . ALA A 1 167 ? 7.384 12.922 -20.460 1.00 95.31 167 ALA A O 1
ATOM 1288 N N . ASP A 1 168 ? 8.069 13.803 -18.505 1.00 95.62 168 ASP A N 1
ATOM 1289 C CA . ASP A 1 168 ? 8.534 15.085 -19.045 1.00 95.62 168 ASP A CA 1
ATOM 1290 C C . ASP A 1 168 ? 9.669 14.887 -20.055 1.00 95.62 168 ASP A C 1
ATOM 1292 O O . ASP A 1 168 ? 9.637 15.437 -21.163 1.00 95.62 168 ASP A O 1
ATOM 1296 N N . TYR A 1 169 ? 10.641 14.033 -19.720 1.00 97.00 169 TYR A N 1
ATOM 1297 C CA . TYR A 1 169 ? 11.726 13.668 -20.625 1.00 97.00 169 TYR A CA 1
ATOM 1298 C C . TYR A 1 169 ? 11.196 13.064 -21.930 1.00 97.00 169 TYR A C 1
ATOM 1300 O O . TYR A 1 169 ? 11.586 13.504 -23.016 1.00 97.00 169 TYR A O 1
ATOM 1308 N N . LEU A 1 170 ? 10.285 12.093 -21.851 1.00 96.44 170 LEU A N 1
ATOM 1309 C CA . LEU A 1 170 ? 9.698 11.446 -23.025 1.00 96.44 170 LEU A CA 1
ATOM 1310 C C . LEU A 1 170 ? 8.835 12.415 -23.837 1.00 96.44 170 LEU A C 1
ATOM 1312 O O . LEU A 1 170 ? 8.903 12.405 -25.066 1.00 96.44 170 LEU A O 1
ATOM 1316 N N . ASN A 1 171 ? 8.071 13.287 -23.179 1.00 95.75 171 ASN A N 1
ATOM 1317 C CA . ASN A 1 171 ? 7.258 14.304 -23.843 1.00 95.75 171 ASN A CA 1
ATOM 1318 C C . ASN A 1 171 ? 8.119 15.342 -24.577 1.00 95.75 171 ASN A C 1
ATOM 1320 O O . ASN A 1 171 ? 7.727 15.786 -25.658 1.00 95.75 171 ASN A O 1
ATOM 1324 N N . SER A 1 172 ? 9.325 15.641 -24.080 1.00 95.31 172 SER A N 1
ATOM 1325 C CA . SER A 1 172 ? 10.285 16.526 -24.760 1.00 95.31 172 SER A CA 1
ATOM 1326 C C . SER A 1 172 ? 10.839 15.962 -26.079 1.00 95.31 172 SER A C 1
ATOM 1328 O O . SER A 1 172 ? 11.435 16.697 -26.870 1.00 95.31 172 SER A O 1
ATOM 1330 N N . LYS A 1 173 ? 10.664 14.657 -26.341 1.00 95.62 173 LYS A N 1
ATOM 1331 C CA . LYS A 1 173 ? 11.160 14.012 -27.564 1.00 95.62 173 LYS A CA 1
ATOM 1332 C C . LYS A 1 173 ? 10.344 14.396 -28.789 1.00 95.62 173 LYS A C 1
ATOM 1334 O O . LYS A 1 173 ? 9.255 14.958 -28.701 1.00 95.62 173 LYS A O 1
ATOM 1339 N N . ARG A 1 174 ? 10.879 14.061 -29.966 1.00 93.12 174 ARG A N 1
ATOM 1340 C CA . ARG A 1 174 ? 10.250 14.380 -31.251 1.00 93.12 174 ARG A CA 1
ATOM 1341 C C . ARG A 1 174 ? 8.821 13.838 -31.325 1.00 93.12 174 ARG A C 1
ATOM 1343 O O . ARG A 1 174 ? 8.537 12.737 -30.851 1.00 93.12 174 ARG A O 1
ATOM 1350 N N . LEU A 1 175 ? 7.954 14.588 -31.997 1.00 91.44 175 LEU A N 1
ATOM 1351 C CA . LEU A 1 175 ? 6.600 14.157 -32.319 1.00 91.44 175 LEU A CA 1
ATOM 1352 C C . LEU A 1 175 ? 6.591 12.778 -32.988 1.00 91.44 175 LEU A C 1
ATOM 1354 O O . LEU A 1 175 ? 7.426 12.481 -33.853 1.00 91.44 175 LEU A O 1
ATOM 1358 N N . GLY A 1 176 ? 5.642 11.943 -32.562 1.00 91.00 176 GLY A N 1
ATOM 1359 C CA . GLY A 1 176 ? 5.468 10.585 -33.065 1.00 91.00 176 GLY A CA 1
ATOM 1360 C C . GLY A 1 176 ? 6.471 9.567 -32.525 1.00 91.00 176 GLY A C 1
ATOM 1361 O O . GLY A 1 176 ? 6.424 8.421 -32.967 1.00 91.00 176 GLY A O 1
ATOM 1362 N N . ALA A 1 177 ? 7.361 9.934 -31.587 1.00 94.94 177 ALA A N 1
ATOM 1363 C CA . ALA A 1 177 ? 8.262 8.957 -30.976 1.00 94.94 177 ALA A CA 1
ATOM 1364 C C . ALA A 1 177 ? 7.478 7.786 -30.369 1.00 94.94 177 ALA A C 1
ATOM 1366 O O . ALA A 1 177 ? 6.379 7.957 -29.826 1.00 94.94 177 ALA A O 1
ATOM 1367 N N . ILE A 1 178 ? 8.056 6.594 -30.479 1.00 95.25 178 ILE A N 1
ATOM 1368 C CA . ILE A 1 178 ? 7.447 5.364 -29.988 1.00 95.25 178 ILE A CA 1
ATOM 1369 C C . ILE A 1 178 ? 8.045 5.058 -28.621 1.00 95.25 178 ILE A C 1
ATOM 1371 O O . ILE A 1 178 ? 9.260 4.945 -28.487 1.00 95.25 178 ILE A O 1
ATOM 1375 N N . VAL A 1 179 ? 7.188 4.929 -27.616 1.00 96.06 179 VAL A N 1
ATOM 1376 C CA . VAL A 1 179 ? 7.579 4.594 -26.247 1.00 96.06 179 VAL A CA 1
ATOM 1377 C C . VAL A 1 179 ? 7.131 3.173 -25.964 1.00 96.06 179 VAL A C 1
ATOM 1379 O O . VAL A 1 179 ? 5.934 2.886 -25.878 1.00 96.06 179 VAL A O 1
ATOM 1382 N N . TYR A 1 180 ? 8.101 2.281 -25.863 1.00 95.62 180 TYR A N 1
ATOM 1383 C CA . TYR A 1 180 ? 7.896 0.912 -25.445 1.00 95.62 180 TYR A CA 1
ATOM 1384 C C . TYR A 1 180 ? 7.959 0.813 -23.932 1.00 95.62 180 TYR A C 1
ATOM 1386 O O . TYR A 1 180 ? 8.794 1.444 -23.281 1.00 95.62 180 TYR A O 1
ATOM 1394 N N . ASP A 1 181 ? 7.065 0.002 -23.392 1.00 92.50 181 ASP A N 1
ATOM 1395 C CA . ASP A 1 181 ? 6.926 -0.185 -21.962 1.00 92.50 181 ASP A CA 1
ATOM 1396 C C . ASP A 1 181 ? 6.415 -1.603 -21.654 1.00 92.50 181 ASP A C 1
ATOM 1398 O O . ASP A 1 181 ? 5.723 -2.233 -22.460 1.00 92.50 181 ASP A O 1
ATOM 1402 N N . HIS A 1 182 ? 6.796 -2.100 -20.484 1.00 92.12 182 HIS A N 1
ATOM 1403 C CA . HIS A 1 182 ? 6.347 -3.377 -19.933 1.00 92.12 182 HIS A CA 1
ATOM 1404 C C . HIS A 1 182 ? 5.864 -3.252 -18.483 1.00 92.12 182 HIS A C 1
ATOM 1406 O O . HIS A 1 182 ? 5.028 -4.040 -18.046 1.00 92.12 182 HIS A O 1
ATOM 1412 N N . TRP A 1 183 ? 6.369 -2.276 -17.731 1.00 90.94 183 TRP A N 1
ATOM 1413 C CA . TRP A 1 183 ? 6.152 -2.208 -16.289 1.00 90.94 183 TRP A CA 1
ATOM 1414 C C . TRP A 1 183 ? 5.126 -1.148 -15.907 1.00 90.94 183 TRP A C 1
ATOM 1416 O O . TRP A 1 183 ? 4.253 -1.412 -15.086 1.00 90.94 183 TRP A O 1
ATOM 1426 N N . LEU A 1 184 ? 5.196 0.036 -16.518 1.00 88.88 184 LEU A N 1
ATOM 1427 C CA . LEU A 1 184 ? 4.498 1.227 -16.024 1.00 88.88 184 LEU A CA 1
ATOM 1428 C C . LEU A 1 184 ? 3.089 1.374 -16.608 1.00 88.88 184 LEU A C 1
ATOM 1430 O O . LEU A 1 184 ? 2.202 1.977 -16.010 1.00 88.88 184 LEU A O 1
ATOM 1434 N N . GLY A 1 185 ? 2.854 0.820 -17.791 1.00 86.44 185 GLY A N 1
ATOM 1435 C CA . GLY A 1 185 ? 1.570 0.663 -18.456 1.00 86.44 185 GLY A CA 1
ATOM 1436 C C . GLY A 1 185 ? 0.709 1.924 -18.488 1.00 86.44 185 GLY A C 1
ATOM 1437 O O . GLY A 1 185 ? 0.919 2.864 -19.269 1.00 86.44 185 GLY A O 1
ATOM 1438 N N . TRP A 1 186 ? -0.360 1.881 -17.693 1.00 82.06 186 TRP A N 1
ATOM 1439 C CA . TRP A 1 186 ? -1.332 2.964 -17.586 1.00 82.06 186 TRP A CA 1
ATOM 1440 C C . TRP A 1 186 ? -0.765 4.169 -16.834 1.00 82.06 186 TRP A C 1
ATOM 1442 O O . TRP A 1 186 ? -1.129 5.294 -17.166 1.00 82.06 186 TRP A O 1
ATOM 1452 N N . GLU A 1 187 ? 0.137 3.948 -15.882 1.00 86.06 187 GLU A N 1
ATOM 1453 C CA . GLU A 1 187 ? 0.655 4.965 -14.974 1.00 86.06 187 GLU A CA 1
ATOM 1454 C C . GLU A 1 187 ? 1.588 5.926 -15.704 1.00 86.06 187 GLU A C 1
ATOM 1456 O O . GLU A 1 187 ? 1.327 7.126 -15.736 1.00 86.06 187 GLU A O 1
ATOM 1461 N N . LEU A 1 188 ? 2.565 5.402 -16.457 1.00 90.38 188 LEU A N 1
ATOM 1462 C CA . LEU A 1 188 ? 3.358 6.227 -17.378 1.00 90.38 188 LEU A CA 1
ATOM 1463 C C . LEU A 1 188 ? 2.449 6.990 -18.351 1.00 90.38 188 LEU A C 1
ATOM 1465 O O . LEU A 1 188 ? 2.705 8.138 -18.700 1.00 90.38 188 LEU A O 1
ATOM 1469 N N . GLY A 1 189 ? 1.344 6.372 -18.768 1.00 89.31 189 GLY A N 1
ATOM 1470 C CA . GLY A 1 189 ? 0.354 7.030 -19.606 1.00 89.31 189 GLY A CA 1
ATOM 1471 C C . GLY A 1 189 ? -0.398 8.181 -18.964 1.00 89.31 189 GLY A C 1
ATOM 1472 O O . GLY A 1 189 ? -0.699 9.150 -19.657 1.00 89.31 189 GLY A O 1
ATOM 1473 N N . TYR A 1 190 ? -0.703 8.068 -17.678 1.00 87.50 190 TYR A N 1
ATOM 1474 C CA . TYR A 1 190 ? -1.322 9.125 -16.896 1.00 87.50 190 TYR A CA 1
ATOM 1475 C C . TYR A 1 190 ? -0.381 10.331 -16.797 1.00 87.50 190 TYR A C 1
ATOM 1477 O O . TYR A 1 190 ? -0.791 11.445 -17.122 1.00 87.50 190 TYR A O 1
ATOM 1485 N N . TYR A 1 191 ? 0.894 10.094 -16.472 1.00 91.38 191 TYR A N 1
ATOM 1486 C CA . TYR A 1 191 ? 1.900 11.149 -16.314 1.00 91.38 191 TYR A CA 1
ATOM 1487 C C . TYR A 1 191 ? 2.347 11.791 -17.629 1.00 91.38 191 TYR A C 1
ATOM 1489 O O . TYR A 1 191 ? 2.528 13.003 -17.692 1.00 91.38 191 TYR A O 1
ATOM 1497 N N . MET A 1 192 ? 2.443 11.022 -18.719 1.00 93.00 192 MET A N 1
ATOM 1498 C CA . MET A 1 192 ? 2.677 11.593 -20.053 1.00 93.00 192 MET A CA 1
ATOM 1499 C C . MET A 1 192 ? 1.486 12.421 -20.563 1.00 93.00 192 MET A C 1
ATOM 1501 O O . MET A 1 192 ? 1.638 13.196 -21.508 1.00 93.00 192 MET A O 1
ATOM 1505 N N . GLY A 1 193 ? 0.313 12.265 -19.944 1.00 88.50 193 GLY A N 1
ATOM 1506 C CA . GLY A 1 193 ? -0.914 12.971 -20.277 1.00 88.50 193 GLY A CA 1
ATOM 1507 C C . GLY A 1 193 ? -1.757 12.272 -21.347 1.00 88.50 193 GLY A C 1
ATOM 1508 O O . GLY A 1 193 ? -1.267 11.630 -22.279 1.00 88.50 193 GLY A O 1
ATOM 1509 N N . THR A 1 194 ? -3.075 12.462 -21.242 1.00 78.06 194 THR A N 1
ATOM 1510 C CA . THR A 1 194 ? -4.096 11.891 -22.143 1.00 78.06 194 THR A CA 1
ATOM 1511 C C . THR A 1 194 ? -3.881 12.244 -23.619 1.00 78.06 194 THR A C 1
ATOM 1513 O O . THR A 1 194 ? -4.287 11.486 -24.498 1.00 78.06 194 THR A O 1
ATOM 1516 N N . TRP A 1 195 ? -3.230 13.378 -23.890 1.00 77.75 195 TRP A N 1
ATOM 1517 C CA . TRP A 1 195 ? -2.986 13.924 -25.229 1.00 77.75 195 TRP A CA 1
ATOM 1518 C C . TRP A 1 195 ? -1.507 13.907 -25.622 1.00 77.75 195 TRP A C 1
ATOM 1520 O O . TRP A 1 195 ? -1.066 14.773 -26.376 1.00 77.75 195 TRP A O 1
ATOM 1530 N N . SER A 1 196 ? -0.732 12.947 -25.111 1.00 83.88 196 SER A N 1
ATOM 1531 C CA . SER A 1 196 ? 0.650 12.780 -25.556 1.00 83.88 196 SER A CA 1
ATOM 1532 C C . SER A 1 196 ? 0.697 12.536 -27.071 1.00 83.88 196 SER A C 1
ATOM 1534 O O . SER A 1 196 ? -0.023 11.698 -27.617 1.00 83.88 196 SER A O 1
ATOM 1536 N N . ASP A 1 197 ? 1.578 13.263 -27.752 1.00 89.25 197 ASP A N 1
ATOM 1537 C CA . ASP A 1 197 ? 1.915 13.117 -29.173 1.00 89.25 197 ASP A CA 1
ATOM 1538 C C . ASP A 1 197 ? 2.844 11.913 -29.434 1.00 89.25 197 ASP A C 1
ATOM 1540 O O . ASP A 1 197 ? 3.372 11.740 -30.539 1.00 89.25 197 ASP A O 1
ATOM 1544 N N . LYS A 1 198 ? 3.069 11.087 -28.404 1.00 93.00 198 LYS A N 1
ATOM 1545 C CA . LYS A 1 198 ? 3.902 9.888 -28.435 1.00 93.00 198 LYS A CA 1
ATOM 1546 C C . LYS A 1 198 ? 3.050 8.634 -28.576 1.00 93.00 198 LYS A C 1
ATOM 1548 O O . LYS A 1 198 ? 1.975 8.493 -27.989 1.00 93.00 198 LYS A O 1
ATOM 1553 N N . ARG A 1 199 ? 3.557 7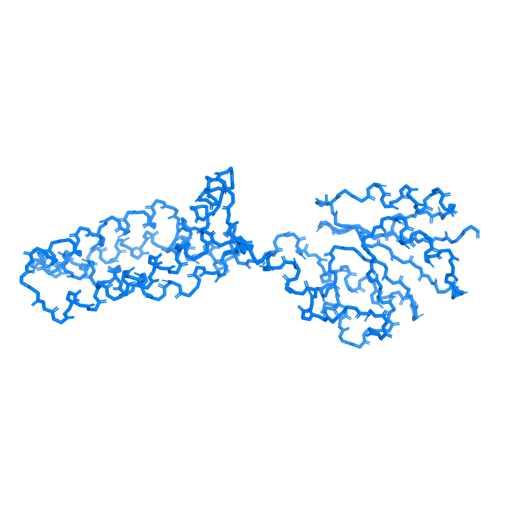.662 -29.332 1.00 90.56 199 ARG A N 1
ATOM 1554 C CA . ARG A 1 199 ? 2.918 6.352 -29.471 1.00 90.56 199 ARG A CA 1
ATOM 1555 C C . ARG A 1 199 ? 3.431 5.424 -28.377 1.00 90.56 199 ARG A C 1
ATOM 1557 O O . ARG A 1 199 ? 4.493 4.831 -28.528 1.00 90.56 199 ARG A O 1
ATOM 1564 N N . ARG A 1 200 ? 2.659 5.247 -27.305 1.00 91.25 200 ARG A N 1
ATOM 1565 C CA . ARG A 1 200 ? 2.972 4.254 -26.266 1.00 91.25 200 ARG A CA 1
ATOM 1566 C C . ARG A 1 200 ? 2.471 2.863 -26.652 1.00 91.25 200 ARG A C 1
ATOM 1568 O O . ARG A 1 200 ? 1.327 2.722 -27.096 1.00 91.25 200 ARG A O 1
ATOM 1575 N N . VAL A 1 201 ? 3.307 1.844 -26.470 1.00 90.06 201 VAL A N 1
ATOM 1576 C CA . VAL A 1 201 ? 2.958 0.445 -26.743 1.00 90.06 201 VAL A CA 1
ATOM 1577 C C . VAL A 1 201 ? 3.463 -0.447 -25.615 1.00 90.06 201 VAL A C 1
ATOM 1579 O O . VAL A 1 201 ? 4.639 -0.409 -25.268 1.00 90.06 201 VAL A O 1
ATOM 1582 N N . TYR A 1 202 ? 2.549 -1.248 -25.069 1.00 89.88 202 TYR A N 1
ATOM 1583 C CA . TYR A 1 202 ? 2.850 -2.254 -24.059 1.00 89.88 202 TYR A CA 1
ATOM 1584 C C . TYR A 1 202 ? 3.246 -3.579 -24.717 1.00 89.88 202 TYR A C 1
ATOM 1586 O O . TYR A 1 202 ? 2.534 -4.030 -25.623 1.00 89.88 202 TYR A O 1
ATOM 1594 N N . TYR A 1 203 ? 4.287 -4.241 -24.210 1.00 90.31 203 TYR A N 1
ATOM 1595 C CA . TYR A 1 203 ? 4.625 -5.614 -24.598 1.00 90.31 203 TYR A CA 1
ATOM 1596 C C . TYR A 1 203 ? 4.692 -6.550 -23.392 1.00 90.31 203 TYR A C 1
ATOM 1598 O O . TYR A 1 203 ? 5.219 -6.169 -22.353 1.00 90.31 203 TYR A O 1
ATOM 1606 N N . PRO A 1 204 ? 4.205 -7.797 -23.521 1.00 86.75 204 PRO A N 1
ATOM 1607 C CA . PRO A 1 204 ? 4.221 -8.762 -22.425 1.00 86.75 204 PRO A CA 1
ATOM 1608 C C . PRO A 1 204 ? 5.543 -9.536 -22.299 1.00 86.75 204 PRO A C 1
ATOM 1610 O O . PRO A 1 204 ? 5.778 -10.135 -21.258 1.00 86.75 204 PRO A O 1
ATOM 1613 N N . THR A 1 205 ? 6.381 -9.581 -23.347 1.00 91.88 205 THR A N 1
ATOM 1614 C CA . THR A 1 205 ? 7.642 -10.349 -23.354 1.00 91.88 205 THR A CA 1
ATOM 1615 C C . THR A 1 205 ? 8.755 -9.640 -24.142 1.00 91.88 205 THR A C 1
ATOM 1617 O O . THR A 1 205 ? 8.438 -8.925 -25.104 1.00 91.88 205 THR A O 1
ATOM 1620 N N . PRO A 1 206 ? 10.042 -9.892 -23.812 1.00 95.56 206 PRO A N 1
ATOM 1621 C CA . PRO A 1 206 ? 11.193 -9.368 -24.553 1.00 95.56 206 PRO A CA 1
ATOM 1622 C C . PRO A 1 206 ? 11.138 -9.644 -26.058 1.00 95.56 206 PRO A C 1
ATOM 1624 O O . PRO A 1 206 ? 11.341 -8.748 -26.878 1.00 95.56 206 PRO A O 1
ATOM 1627 N N . GLN A 1 207 ? 10.804 -10.879 -26.440 1.00 94.75 207 GLN A N 1
ATOM 1628 C CA . GLN A 1 207 ? 10.784 -11.307 -27.839 1.00 94.75 207 GLN A CA 1
ATOM 1629 C C . GLN A 1 207 ? 9.637 -10.655 -28.616 1.00 94.75 207 GLN A C 1
ATOM 1631 O O . GLN A 1 207 ? 9.816 -10.295 -29.779 1.00 94.75 207 GLN A O 1
ATOM 1636 N N . ALA A 1 208 ? 8.469 -10.464 -27.990 1.00 91.38 208 ALA A N 1
ATOM 1637 C CA . ALA A 1 208 ? 7.360 -9.755 -28.626 1.00 91.38 208 ALA A CA 1
ATOM 1638 C C . ALA A 1 208 ? 7.730 -8.297 -28.933 1.00 91.38 208 ALA A C 1
ATOM 1640 O O . ALA A 1 208 ? 7.439 -7.818 -30.029 1.00 91.38 208 ALA A O 1
ATOM 1641 N N . LEU A 1 209 ? 8.412 -7.627 -27.997 1.00 94.50 209 LEU A N 1
ATOM 1642 C CA . LEU A 1 209 ? 8.910 -6.269 -28.198 1.00 94.50 209 LEU A CA 1
ATOM 1643 C C . LEU A 1 209 ? 9.935 -6.216 -29.333 1.00 94.50 209 LEU A C 1
ATOM 1645 O O . LEU A 1 209 ? 9.770 -5.419 -30.253 1.00 94.50 209 LEU A O 1
ATOM 1649 N N . ALA A 1 210 ? 10.961 -7.072 -29.305 1.00 95.31 210 ALA A N 1
ATOM 1650 C CA . ALA A 1 210 ? 12.020 -7.061 -30.314 1.00 95.31 210 ALA A CA 1
ATOM 1651 C C . ALA A 1 210 ? 11.474 -7.333 -31.729 1.00 95.31 210 ALA A C 1
ATOM 1653 O O . ALA A 1 210 ? 11.791 -6.603 -32.671 1.00 95.31 210 ALA A O 1
ATOM 1654 N N . ASN A 1 211 ? 10.591 -8.328 -31.871 1.00 93.38 211 ASN A N 1
ATOM 1655 C CA . ASN A 1 211 ? 9.990 -8.692 -33.155 1.00 93.38 211 ASN A CA 1
ATOM 1656 C C . ASN A 1 211 ? 9.100 -7.579 -33.722 1.00 93.38 211 ASN A C 1
ATOM 1658 O O . ASN A 1 211 ? 9.238 -7.219 -34.892 1.00 93.38 211 ASN A O 1
ATOM 1662 N N . ASP A 1 212 ? 8.207 -6.998 -32.916 1.00 90.88 212 ASP A N 1
ATOM 1663 C CA . ASP A 1 212 ? 7.334 -5.920 -33.401 1.00 90.88 212 ASP A CA 1
ATOM 1664 C C . ASP A 1 212 ? 8.125 -4.630 -33.671 1.00 90.88 212 ASP A C 1
ATOM 1666 O O . ASP A 1 212 ? 7.890 -3.937 -34.666 1.00 90.88 212 ASP A O 1
ATOM 1670 N N . ALA A 1 213 ? 9.144 -4.347 -32.850 1.00 91.94 213 ALA A N 1
ATOM 1671 C CA . ALA A 1 213 ? 10.043 -3.223 -33.071 1.00 91.94 213 ALA A CA 1
ATOM 1672 C C . ALA A 1 213 ? 10.812 -3.341 -34.395 1.00 91.94 213 ALA A C 1
ATOM 1674 O O . ALA A 1 213 ? 11.060 -2.306 -35.023 1.00 91.94 213 ALA A O 1
ATOM 1675 N N . LEU A 1 214 ? 11.167 -4.552 -34.849 1.00 91.88 214 LEU A N 1
ATOM 1676 C CA . LEU A 1 214 ? 11.744 -4.786 -36.182 1.00 91.88 214 LEU A CA 1
ATOM 1677 C C . LEU A 1 214 ? 10.724 -4.535 -37.299 1.00 91.88 214 LEU A C 1
ATOM 1679 O O . LEU A 1 214 ? 11.045 -3.857 -38.275 1.00 91.88 214 LEU A O 1
ATOM 1683 N N . LEU A 1 215 ? 9.498 -5.042 -37.141 1.00 90.94 215 LEU A N 1
ATOM 1684 C CA . LEU A 1 215 ? 8.446 -4.981 -38.164 1.00 90.94 215 LEU A CA 1
ATOM 1685 C C . LEU A 1 215 ? 7.837 -3.589 -38.357 1.00 90.94 215 LEU A C 1
ATOM 1687 O O . LEU A 1 215 ? 7.269 -3.305 -39.412 1.00 90.94 215 LEU A O 1
ATOM 1691 N N . GLN A 1 216 ? 7.937 -2.710 -37.359 1.00 88.81 216 GLN A N 1
ATOM 1692 C CA . GLN A 1 216 ? 7.387 -1.359 -37.441 1.00 88.81 216 GLN A CA 1
ATOM 1693 C C . GLN A 1 216 ? 7.924 -0.620 -38.696 1.00 88.81 216 GLN A C 1
ATOM 1695 O O . GLN A 1 216 ? 9.110 -0.639 -38.967 1.00 88.81 216 GLN A O 1
ATOM 1700 N N . ALA A 1 217 ? 7.127 0.054 -39.519 1.00 85.06 217 ALA A N 1
ATOM 1701 C CA . ALA A 1 217 ? 7.693 0.728 -40.709 1.00 85.06 217 ALA A CA 1
ATOM 1702 C C . ALA A 1 217 ? 8.223 2.139 -40.389 1.00 85.06 217 ALA A C 1
ATOM 1704 O O . ALA A 1 217 ? 9.119 2.652 -41.061 1.00 85.06 217 ALA A O 1
ATOM 1705 N N . ASP A 1 218 ? 7.675 2.754 -39.340 1.00 85.00 218 ASP A N 1
ATOM 1706 C CA . ASP A 1 218 ? 7.951 4.136 -38.960 1.00 85.00 218 ASP A CA 1
ATOM 1707 C C . ASP A 1 218 ? 9.417 4.340 -38.540 1.00 85.00 218 ASP A C 1
ATOM 1709 O O . ASP A 1 218 ? 9.963 3.551 -37.766 1.00 85.00 218 ASP A O 1
ATOM 1713 N N . ARG A 1 219 ? 10.044 5.414 -39.036 1.00 85.62 219 ARG A N 1
ATOM 1714 C CA . ARG A 1 219 ? 11.408 5.851 -38.685 1.00 85.62 219 ARG A CA 1
ATOM 1715 C C . ARG A 1 219 ? 11.443 6.775 -37.463 1.00 85.62 219 ARG A C 1
ATOM 1717 O O . ARG A 1 219 ? 12.477 7.385 -37.197 1.00 85.62 219 ARG A O 1
ATOM 1724 N N . ALA A 1 220 ? 10.329 6.934 -36.756 1.00 89.12 220 ALA A N 1
ATOM 1725 C CA . ALA A 1 220 ? 10.279 7.662 -35.500 1.00 89.12 220 ALA A CA 1
ATOM 1726 C C . ALA A 1 220 ? 11.319 7.134 -34.489 1.00 89.12 220 ALA A C 1
ATOM 1728 O O . ALA A 1 220 ? 11.595 5.927 -34.467 1.00 89.12 220 ALA A O 1
ATOM 1729 N N . PRO A 1 221 ? 11.894 8.024 -33.656 1.00 93.12 221 PRO A N 1
ATOM 1730 C CA . PRO A 1 221 ? 12.779 7.608 -32.577 1.00 93.12 221 PRO A CA 1
ATOM 1731 C C . PRO A 1 221 ? 12.018 6.719 -31.590 1.00 93.12 221 PRO A C 1
ATOM 1733 O O . PRO A 1 221 ? 10.801 6.856 -31.417 1.00 93.12 221 PRO A O 1
ATOM 1736 N N . ARG A 1 222 ? 12.735 5.773 -30.985 1.00 95.81 222 ARG A N 1
ATOM 1737 C CA . ARG A 1 222 ? 12.159 4.728 -30.137 1.00 95.81 222 ARG A CA 1
ATOM 1738 C C . ARG A 1 222 ? 12.822 4.760 -28.780 1.00 95.81 222 ARG A C 1
ATOM 1740 O O . ARG A 1 222 ? 14.046 4.782 -28.710 1.00 95.81 222 ARG A O 1
ATOM 1747 N N . TYR A 1 223 ? 12.008 4.708 -27.741 1.00 97.50 223 TYR A N 1
ATOM 1748 C CA . TYR A 1 223 ? 12.457 4.732 -26.361 1.00 97.50 223 TYR A CA 1
ATOM 1749 C C . TYR A 1 223 ? 11.887 3.529 -25.620 1.00 97.50 223 TYR A C 1
ATOM 1751 O O . TYR A 1 223 ? 10.733 3.169 -25.841 1.00 97.50 223 TYR A O 1
ATOM 1759 N N . PHE A 1 224 ? 12.681 2.914 -24.753 1.00 97.38 224 PHE A N 1
ATOM 1760 C CA . PHE A 1 224 ? 12.259 1.838 -23.865 1.00 97.38 224 PHE A CA 1
ATOM 1761 C C . PHE A 1 224 ? 12.555 2.232 -22.423 1.00 97.38 224 PHE A C 1
ATOM 1763 O O . PHE A 1 224 ? 13.687 2.592 -22.102 1.00 97.38 224 PHE A O 1
ATOM 1770 N N . VAL A 1 225 ? 11.524 2.212 -21.582 1.00 96.12 225 VAL A N 1
ATOM 1771 C CA . VAL A 1 225 ? 11.626 2.601 -20.171 1.00 96.12 225 VAL A CA 1
ATOM 1772 C C . VAL A 1 225 ? 11.815 1.352 -19.324 1.00 96.12 225 VAL A C 1
ATOM 1774 O O . VAL A 1 225 ? 11.033 0.408 -19.440 1.00 96.12 225 VAL A O 1
ATOM 1777 N N . VAL A 1 226 ? 12.836 1.359 -18.471 1.00 95.50 226 VAL A N 1
ATOM 1778 C CA . VAL A 1 226 ? 13.174 0.259 -17.566 1.00 95.50 226 VAL A CA 1
ATOM 1779 C C . VAL A 1 226 ? 13.260 0.804 -16.142 1.00 95.50 226 VAL A C 1
ATOM 1781 O O . VAL A 1 226 ? 14.056 1.711 -15.899 1.00 95.50 226 VAL A O 1
ATOM 1784 N N . PRO A 1 227 ? 12.475 0.275 -15.194 1.00 92.88 227 PRO A N 1
ATOM 1785 C CA . PRO A 1 227 ? 12.691 0.554 -13.789 1.00 92.88 227 PRO A CA 1
ATOM 1786 C C . PRO A 1 227 ? 13.892 -0.222 -13.234 1.00 92.88 227 PRO A C 1
ATOM 1788 O O . PRO A 1 227 ? 14.053 -1.408 -13.508 1.00 92.88 227 PRO A O 1
ATOM 1791 N N . ASP A 1 228 ? 14.672 0.420 -12.370 1.00 89.56 228 ASP A N 1
ATOM 1792 C CA . ASP A 1 228 ? 15.853 -0.116 -11.683 1.00 89.56 228 ASP A CA 1
ATOM 1793 C C . ASP A 1 228 ? 15.507 -1.291 -10.749 1.00 89.56 228 ASP A C 1
ATOM 1795 O O . ASP A 1 228 ? 16.370 -2.093 -10.397 1.00 89.56 228 ASP A O 1
ATOM 1799 N N . TRP A 1 229 ? 14.239 -1.408 -10.337 1.00 84.44 229 TRP A N 1
ATOM 1800 C CA . TRP A 1 229 ? 13.741 -2.519 -9.522 1.00 84.44 229 TRP A CA 1
ATOM 1801 C C . TRP A 1 229 ? 13.373 -3.768 -10.337 1.00 84.44 229 TRP A C 1
ATOM 1803 O O . TRP A 1 229 ? 13.084 -4.811 -9.746 1.00 84.44 229 TRP A O 1
ATOM 1813 N N . ALA A 1 230 ? 13.374 -3.689 -11.671 1.00 87.69 230 ALA A N 1
ATOM 1814 C CA . ALA A 1 230 ? 13.070 -4.812 -12.548 1.00 87.69 230 ALA A CA 1
ATOM 1815 C C . ALA A 1 230 ? 14.303 -5.333 -13.291 1.00 87.69 230 ALA A C 1
ATOM 1817 O O . ALA A 1 230 ? 15.251 -4.605 -13.576 1.00 87.69 230 ALA A O 1
ATOM 1818 N N . ASP A 1 231 ? 14.248 -6.605 -13.692 1.00 86.94 231 ASP A N 1
ATOM 1819 C CA . ASP A 1 231 ? 15.239 -7.171 -14.603 1.00 86.94 231 ASP A CA 1
ATOM 1820 C C . ASP A 1 231 ? 14.963 -6.725 -16.049 1.00 86.94 231 ASP A C 1
ATOM 1822 O O . ASP A 1 231 ? 14.207 -7.348 -16.803 1.00 86.94 231 ASP A O 1
ATOM 1826 N N . GLY A 1 232 ? 15.575 -5.606 -16.432 1.00 92.38 232 GLY A N 1
ATOM 1827 C CA . GLY A 1 232 ? 15.570 -5.122 -17.809 1.00 92.38 232 GLY A CA 1
ATOM 1828 C C . GLY A 1 232 ? 16.557 -5.840 -18.727 1.00 92.38 232 GLY A C 1
ATOM 1829 O O . GLY A 1 232 ? 16.466 -5.682 -19.944 1.00 92.38 232 GLY A O 1
ATOM 1830 N N . GLN A 1 233 ? 17.488 -6.638 -18.198 1.00 94.81 233 GLN A N 1
ATOM 1831 C CA . GLN A 1 233 ? 18.614 -7.144 -18.981 1.00 94.81 233 GLN A CA 1
ATOM 1832 C C . GLN A 1 233 ? 18.145 -8.080 -20.099 1.00 94.81 233 GLN A C 1
ATOM 1834 O O . GLN A 1 233 ? 18.533 -7.895 -21.251 1.00 94.81 233 GLN A O 1
ATOM 1839 N N . ALA A 1 234 ? 17.212 -8.989 -19.797 1.00 95.38 234 ALA A N 1
ATOM 1840 C CA . ALA A 1 234 ? 16.610 -9.877 -20.795 1.00 95.38 234 ALA A CA 1
ATOM 1841 C C . ALA A 1 234 ? 15.925 -9.116 -21.950 1.00 95.38 234 ALA A C 1
ATOM 1843 O O . ALA A 1 234 ? 15.909 -9.583 -23.091 1.00 95.38 234 ALA A O 1
ATOM 1844 N N . TRP A 1 235 ? 15.375 -7.930 -21.674 1.00 97.00 235 TRP A N 1
ATOM 1845 C CA . TRP A 1 235 ? 14.746 -7.068 -22.678 1.00 97.00 235 TRP A CA 1
ATOM 1846 C C . TRP A 1 235 ? 15.776 -6.379 -23.567 1.00 97.00 235 TRP A C 1
ATOM 1848 O O . TRP A 1 235 ? 15.635 -6.371 -24.793 1.00 97.00 235 TRP A O 1
ATOM 1858 N N . LEU A 1 236 ? 16.824 -5.826 -22.955 1.00 97.25 236 LEU A N 1
ATOM 1859 C CA . LEU A 1 236 ? 17.913 -5.173 -23.677 1.00 97.25 236 LEU A CA 1
ATOM 1860 C C . LEU A 1 236 ? 18.694 -6.183 -24.529 1.00 97.25 236 LEU A C 1
ATOM 1862 O O . LEU A 1 236 ? 19.074 -5.861 -25.652 1.00 97.25 236 LEU A O 1
ATOM 1866 N N . ASP A 1 237 ? 18.887 -7.408 -24.040 1.00 97.25 237 ASP A N 1
ATOM 1867 C CA . ASP A 1 237 ? 19.571 -8.471 -24.780 1.00 97.25 237 ASP A CA 1
ATOM 1868 C C . ASP A 1 237 ? 18.757 -8.940 -25.986 1.00 97.25 237 ASP A C 1
ATOM 1870 O O . ASP A 1 237 ? 19.300 -8.980 -27.088 1.00 97.25 237 ASP A O 1
ATOM 1874 N N . ALA A 1 238 ? 17.444 -9.152 -25.843 1.00 96.81 238 ALA A N 1
ATOM 1875 C CA . ALA A 1 238 ? 16.579 -9.471 -26.983 1.00 96.81 238 ALA A CA 1
ATOM 1876 C C . ALA A 1 238 ? 16.617 -8.378 -28.074 1.00 96.81 238 ALA A C 1
ATOM 1878 O O . ALA A 1 238 ? 16.618 -8.672 -29.272 1.00 96.81 238 ALA A O 1
ATOM 1879 N N . LEU A 1 239 ? 16.691 -7.103 -27.675 1.00 96.88 239 LEU A N 1
ATOM 1880 C CA . LEU A 1 239 ? 16.852 -5.976 -28.598 1.00 96.88 239 LEU A CA 1
ATOM 1881 C C . LEU A 1 239 ? 18.222 -5.979 -29.296 1.00 96.88 239 LEU A C 1
ATOM 1883 O O . LEU A 1 239 ? 18.292 -5.757 -30.508 1.00 96.88 239 LEU A O 1
ATOM 1887 N N . ARG A 1 240 ? 19.307 -6.264 -28.566 1.00 97.00 240 ARG A N 1
ATOM 1888 C CA . ARG A 1 240 ? 20.665 -6.375 -29.131 1.00 97.00 240 ARG A CA 1
ATOM 1889 C C . ARG A 1 240 ? 20.800 -7.572 -30.073 1.00 97.00 240 ARG A C 1
ATOM 1891 O O . ARG A 1 240 ? 21.422 -7.442 -31.124 1.00 97.00 240 ARG A O 1
ATOM 1898 N N . GLU A 1 241 ? 20.190 -8.710 -29.750 1.00 96.94 241 GLU A N 1
ATOM 1899 C CA . GLU A 1 241 ? 20.125 -9.894 -30.621 1.00 96.94 241 GLU A CA 1
ATOM 1900 C C . GLU A 1 241 ? 19.373 -9.593 -31.924 1.00 96.94 241 GLU A C 1
ATOM 1902 O O . GLU A 1 241 ? 19.813 -9.977 -33.011 1.00 96.94 241 GLU A O 1
ATOM 1907 N N . ALA A 1 242 ? 18.301 -8.800 -31.834 1.00 95.50 242 ALA A N 1
ATOM 1908 C CA . ALA A 1 242 ? 17.601 -8.218 -32.979 1.00 95.50 242 ALA A CA 1
ATOM 1909 C C . ALA A 1 242 ? 18.398 -7.103 -33.696 1.00 95.50 242 ALA A C 1
ATOM 1911 O O . ALA A 1 242 ? 17.893 -6.487 -34.634 1.00 95.50 242 ALA A O 1
ATOM 1912 N N . ARG A 1 243 ? 19.658 -6.873 -33.302 1.00 95.88 243 ARG A N 1
ATOM 1913 C CA . ARG A 1 243 ? 20.612 -5.905 -33.868 1.00 95.88 243 ARG A CA 1
ATOM 1914 C C . ARG A 1 243 ? 20.244 -4.434 -33.677 1.00 95.88 243 ARG A C 1
ATOM 1916 O O . ARG A 1 243 ? 20.780 -3.584 -34.386 1.00 95.88 243 ARG A O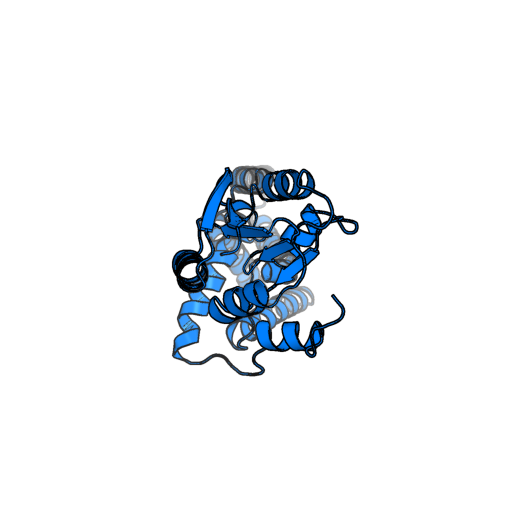 1
ATOM 1923 N N . PHE A 1 244 ? 19.381 -4.102 -32.719 1.00 96.06 244 PHE A N 1
ATOM 1924 C CA . PHE A 1 244 ? 19.218 -2.705 -32.319 1.00 96.06 244 PHE A CA 1
ATOM 1925 C C . PHE A 1 244 ? 20.480 -2.204 -31.621 1.00 96.06 244 PHE A C 1
ATOM 1927 O O . PHE A 1 244 ? 21.081 -2.912 -30.807 1.00 96.06 244 PHE A O 1
ATOM 1934 N N . LYS A 1 245 ? 20.844 -0.947 -31.881 1.00 95.88 245 LYS A N 1
ATOM 1935 C CA . LYS A 1 245 ? 21.749 -0.236 -30.979 1.00 95.88 245 LYS A CA 1
ATOM 1936 C C . LYS A 1 245 ? 20.918 0.302 -29.828 1.00 95.88 245 LYS A C 1
ATOM 1938 O O . LYS A 1 245 ? 19.917 0.983 -30.041 1.00 95.88 245 LYS A O 1
ATOM 1943 N N . VAL A 1 246 ? 21.346 -0.037 -28.623 1.00 96.81 246 VAL A N 1
ATOM 1944 C CA . VAL A 1 246 ? 20.668 0.310 -27.380 1.00 96.81 246 VAL A CA 1
ATOM 1945 C C . VAL A 1 246 ? 21.579 1.260 -26.622 1.00 96.81 246 VAL A C 1
ATOM 1947 O O . VAL A 1 246 ? 22.674 0.860 -26.222 1.00 96.81 246 VAL A O 1
ATOM 1950 N N . ALA A 1 247 ? 21.144 2.503 -26.451 1.00 97.00 247 ALA A N 1
ATOM 1951 C CA . ALA A 1 247 ? 21.888 3.519 -25.718 1.00 97.00 247 ALA A CA 1
ATOM 1952 C C . ALA A 1 247 ? 21.033 4.046 -24.570 1.00 97.00 247 ALA A C 1
ATOM 1954 O O . ALA A 1 247 ? 19.896 4.454 -24.784 1.00 97.00 247 ALA A O 1
ATOM 1955 N N . GLU A 1 248 ? 21.566 4.052 -23.354 1.00 97.12 248 GLU A N 1
ATOM 1956 C CA . GLU A 1 248 ? 20.926 4.775 -22.259 1.00 97.12 248 GLU A CA 1
ATOM 1957 C C . GLU A 1 248 ? 21.023 6.277 -22.544 1.00 97.12 248 GLU A C 1
ATOM 1959 O O . GLU A 1 248 ? 22.097 6.800 -22.843 1.00 97.12 248 GLU A O 1
ATOM 1964 N N . THR A 1 249 ? 19.887 6.967 -22.505 1.00 96.75 249 THR A N 1
ATOM 1965 C CA . THR A 1 249 ? 19.796 8.394 -22.860 1.00 96.75 249 THR A CA 1
ATOM 1966 C C . THR A 1 249 ? 19.228 9.251 -21.740 1.00 96.75 249 THR A C 1
ATOM 1968 O O . THR A 1 249 ? 19.180 10.478 -21.871 1.00 96.75 249 THR A O 1
ATOM 1971 N N . TYR A 1 250 ? 18.769 8.621 -20.662 1.00 96.75 250 TYR A N 1
ATOM 1972 C CA . TYR A 1 250 ? 18.284 9.278 -19.461 1.00 96.75 250 TYR A CA 1
ATOM 1973 C C . TYR A 1 250 ? 18.244 8.287 -18.307 1.00 96.75 250 TYR A C 1
ATOM 1975 O O . TYR A 1 250 ? 17.775 7.164 -18.480 1.00 96.75 250 TYR A O 1
ATOM 1983 N N . HIS A 1 251 ? 18.673 8.739 -17.134 1.00 94.75 251 HIS A N 1
ATOM 1984 C CA . HIS A 1 251 ? 18.518 8.018 -15.879 1.00 94.75 251 HIS A CA 1
ATOM 1985 C C . HIS A 1 251 ? 18.071 9.007 -14.813 1.00 94.75 251 HIS A C 1
ATOM 1987 O O . HIS A 1 251 ? 18.732 10.015 -14.552 1.00 94.75 251 HIS A O 1
ATOM 1993 N N . HIS A 1 252 ? 16.928 8.720 -14.211 1.00 91.56 252 HIS A N 1
ATOM 1994 C CA . HIS A 1 252 ? 16.464 9.376 -13.005 1.00 91.56 252 HIS A CA 1
ATOM 1995 C C . HIS A 1 252 ? 15.879 8.294 -12.116 1.00 91.56 252 HIS A C 1
ATOM 1997 O O . HIS A 1 252 ? 14.799 7.784 -12.407 1.00 91.56 252 HIS A O 1
ATOM 2003 N N . ALA A 1 253 ? 16.640 7.891 -11.096 1.00 85.81 253 ALA A N 1
ATOM 2004 C CA . ALA A 1 253 ? 16.282 6.759 -10.254 1.00 85.81 253 ALA A CA 1
ATOM 2005 C C . ALA A 1 253 ? 14.827 6.887 -9.751 1.00 85.81 253 ALA A C 1
ATOM 2007 O O . ALA A 1 253 ? 14.456 7.964 -9.275 1.00 85.81 253 ALA A O 1
ATOM 2008 N N . PRO A 1 254 ? 14.022 5.815 -9.853 1.00 90.38 254 PRO A N 1
ATOM 2009 C CA . PRO A 1 254 ? 14.412 4.448 -10.184 1.00 90.38 254 PRO A CA 1
ATOM 2010 C C . PRO A 1 254 ? 14.205 4.090 -11.669 1.00 90.38 254 PRO A C 1
ATOM 2012 O O . PRO A 1 254 ? 13.825 2.963 -11.948 1.00 90.38 254 PRO A O 1
ATOM 2015 N N . PHE A 1 255 ? 14.372 5.006 -12.630 1.00 94.62 255 PHE A N 1
ATOM 2016 C CA . PHE A 1 255 ? 14.066 4.747 -14.044 1.00 94.62 255 PHE A CA 1
ATOM 2017 C C . PHE A 1 255 ? 15.194 5.106 -15.008 1.00 94.62 255 PHE A C 1
ATOM 2019 O O . PHE A 1 255 ? 15.655 6.250 -15.056 1.00 94.62 255 PHE A O 1
ATOM 2026 N N . ALA A 1 256 ? 15.525 4.164 -15.884 1.00 95.88 256 ALA A N 1
ATOM 2027 C CA . ALA A 1 256 ? 16.369 4.377 -17.050 1.00 95.88 256 ALA A CA 1
ATOM 2028 C C . ALA A 1 256 ? 15.534 4.384 -18.342 1.00 95.88 256 ALA A C 1
ATOM 2030 O O . ALA A 1 256 ? 14.568 3.632 -18.497 1.00 95.88 256 ALA A O 1
ATOM 2031 N N . VAL A 1 257 ? 15.920 5.227 -19.302 1.00 97.50 257 VAL A N 1
ATOM 2032 C CA . VAL A 1 257 ? 15.323 5.281 -20.641 1.00 97.50 257 VAL A CA 1
ATOM 2033 C C . VAL A 1 257 ? 16.391 5.016 -21.691 1.00 97.50 257 VAL A C 1
ATOM 2035 O O . VAL A 1 257 ? 17.382 5.742 -21.811 1.00 97.50 257 VAL A O 1
ATOM 2038 N N . TYR A 1 258 ? 16.141 3.999 -22.506 1.00 97.75 258 TYR A N 1
ATOM 2039 C CA . TYR A 1 258 ? 17.023 3.573 -23.581 1.00 97.75 258 TYR A CA 1
ATOM 2040 C C . TYR A 1 258 ? 16.479 4.021 -24.931 1.00 97.75 258 TYR A C 1
ATOM 2042 O O . TYR A 1 258 ? 15.331 3.733 -25.262 1.00 97.75 258 TYR A O 1
ATOM 2050 N N . GLU A 1 259 ? 17.299 4.695 -25.727 1.00 97.44 259 GLU A N 1
ATOM 2051 C CA . GLU A 1 259 ? 17.015 4.955 -27.134 1.00 97.44 259 GLU A CA 1
ATOM 2052 C C . GLU A 1 259 ? 17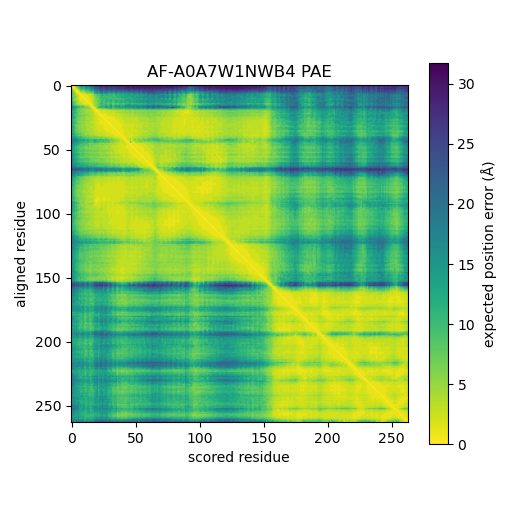.409 3.741 -27.978 1.00 97.44 259 GLU A C 1
ATOM 2054 O O . GLU A 1 259 ? 18.469 3.136 -27.782 1.00 97.44 259 GLU A O 1
ATOM 2059 N N . LEU A 1 260 ? 16.523 3.373 -28.904 1.00 96.19 260 LEU A N 1
ATOM 2060 C CA . LEU A 1 260 ? 16.673 2.205 -29.764 1.00 96.19 260 LEU A CA 1
ATOM 2061 C C . LEU A 1 260 ? 16.841 2.641 -31.218 1.00 96.19 260 LEU A C 1
ATOM 2063 O O . LEU A 1 260 ? 15.867 2.965 -31.915 1.00 96.19 260 LEU A O 1
ATOM 2067 N N . GLU A 1 261 ? 18.078 2.588 -31.702 1.00 93.19 261 GLU A N 1
ATOM 2068 C CA . GLU A 1 261 ? 18.362 2.773 -33.121 1.00 93.19 261 GLU A CA 1
ATOM 2069 C C . GLU A 1 261 ? 18.245 1.442 -33.849 1.00 93.19 261 GLU A C 1
ATOM 2071 O O . GLU A 1 261 ? 18.704 0.397 -33.381 1.00 93.19 261 GLU A O 1
ATOM 2076 N N . ARG A 1 262 ? 17.624 1.484 -35.023 1.00 86.19 262 ARG A N 1
ATOM 2077 C CA . ARG A 1 262 ? 17.516 0.299 -35.866 1.00 86.19 262 ARG A CA 1
ATOM 2078 C C . ARG A 1 262 ? 18.865 -0.143 -36.433 1.00 86.19 262 ARG A C 1
ATOM 2080 O O . ARG A 1 262 ? 19.722 0.720 -36.631 1.00 86.19 262 ARG A O 1
ATOM 2087 N N . PRO A 1 263 ? 19.003 -1.444 -36.747 1.00 82.25 263 PRO A N 1
ATOM 2088 C CA . PRO A 1 263 ? 20.056 -1.922 -37.636 1.00 82.25 263 PRO A CA 1
ATOM 2089 C C . PRO A 1 263 ? 19.983 -1.299 -39.035 1.00 82.25 263 PRO A C 1
ATOM 2091 O O . PRO A 1 263 ? 18.877 -0.884 -39.461 1.00 82.25 263 PRO A O 1
#

pLDDT: mean 88.36, std 9.78, range [37.94, 97.75]

Secondary structure (DSSP, 8-state):
----SS-HHHHHHHHH--SSBPPHHHHHHHHHHHHHHHTTSSSSHHHHHHHHHHHHHHHHHHHTSPP-HHHHHHHHHHHHHHHHHHHHHHB-PPP-GGGHHHHHHHHHHHHHHHHHHHHTT---HHHHHHHHHHHHHHHHHHHHHHHTT-SS-SSSHHHHTTHHHHHHHHHTSPTT-EEEESSSHHHHHHHH-TT-SSEEEE-SSHHHHHHHHHH------EEEEEETTS--HHHHHHHHHTT-EEEEEEEETTEEEEEEE--

Mean predicted aligned error: 8.73 Å

Solvent-accessible surface area (backbone atoms only — not comparable to full-atom values): 14785 Å² total; per-residue (Å²): 140,92,79,71,93,66,49,72,64,57,53,50,39,67,74,44,47,71,85,44,69,50,52,82,84,48,47,60,61,50,49,51,52,50,48,63,47,54,26,55,74,74,21,52,48,70,55,29,50,51,49,49,52,52,11,49,54,27,45,53,62,50,65,75,42,79,93,45,75,70,52,52,52,52,49,51,44,50,50,50,46,51,53,53,50,48,50,62,59,46,33,49,44,73,87,58,60,73,62,50,63,76,45,44,62,51,48,52,51,50,37,51,54,7,46,51,54,50,46,70,73,50,87,48,65,69,59,51,51,49,51,52,52,51,54,50,63,68,37,44,62,35,55,50,35,52,75,67,68,70,46,102,64,82,74,68,55,84,76,48,46,49,46,61,60,51,20,52,56,60,65,72,45,64,82,54,22,33,37,40,35,66,82,53,65,67,56,52,41,59,58,43,35,96,78,49,65,52,46,74,45,78,40,97,44,39,63,60,42,34,54,51,64,67,67,52,84,73,86,52,58,32,36,39,56,35,48,72,90,51,88,47,61,66,40,55,48,36,30,44,76,69,44,31,48,78,41,81,76,47,76,48,74,45,36,38,34,28,39,50,42,76,110